Protein AF-A0ABD3QRB6-F1 (afdb_monomer_lite)

Foldseek 3Di:
DVVVLVVLLVVLLVVLLVLCQVLLLLCLLQLAPVDDPVSNVVLLVLLLVLLLVLLVVLVVVLVVVVVVVVVCVPPDPDDDDDVLLVLLVVLLVVLVVLLVVVVVVVVVVVVVVVVVVVVVVVVVVVVVVVCVVVVVDDDDDDDPDDPPPPPPPSRPDSVSSSSSSCLSCSVVSSCSSVCCVVVSHPSVSNSSSSSSSSVVSSCCSNPPVSVDPVSSVVSVPDDPSVVSVVVSVVSVVVSVVVVVVVVD

Organism: NCBI:txid29204

Structure (mmCIF, N/CA/C/O backbone):
data_AF-A0ABD3QRB6-F1
#
_entry.id   AF-A0ABD3QRB6-F1
#
loop_
_atom_site.group_PDB
_atom_site.id
_atom_site.type_symbol
_atom_site.label_atom_id
_atom_site.label_alt_id
_atom_site.label_comp_id
_atom_site.label_asym_id
_atom_site.label_entity_id
_atom_site.label_seq_id
_atom_site.pdbx_PDB_ins_code
_atom_site.Cartn_x
_atom_site.Cartn_y
_atom_site.Cartn_z
_atom_site.occupancy
_atom_site.B_iso_or_equiv
_atom_site.auth_seq_id
_atom_site.auth_comp_id
_atom_site.auth_asym_id
_atom_site.auth_atom_id
_atom_site.pdbx_PDB_model_num
ATOM 1 N N . MET A 1 1 ? 30.704 7.144 -7.544 1.00 70.75 1 MET A N 1
ATOM 2 C CA . MET A 1 1 ? 29.736 6.030 -7.405 1.00 70.75 1 MET A CA 1
ATOM 3 C C . MET A 1 1 ? 28.878 6.151 -6.147 1.00 70.75 1 MET A C 1
ATOM 5 O O . MET A 1 1 ? 27.667 6.183 -6.297 1.00 70.75 1 MET A O 1
ATOM 9 N N . VAL A 1 2 ? 29.453 6.313 -4.947 1.00 81.94 2 VAL A N 1
ATOM 10 C CA . VAL A 1 2 ? 28.685 6.420 -3.680 1.00 81.94 2 VAL A CA 1
ATOM 11 C C . VAL A 1 2 ? 27.633 7.544 -3.686 1.00 81.94 2 VAL A C 1
ATOM 13 O O . VAL A 1 2 ? 26.481 7.301 -3.351 1.00 81.94 2 VAL A O 1
ATOM 16 N N . ALA A 1 3 ? 27.988 8.749 -4.148 1.00 81.94 3 ALA A N 1
ATOM 17 C CA . ALA A 1 3 ? 27.050 9.879 -4.200 1.00 81.94 3 ALA A CA 1
ATOM 18 C C . ALA A 1 3 ? 25.834 9.637 -5.121 1.00 81.94 3 ALA A C 1
ATOM 20 O O . ALA A 1 3 ? 24.731 10.073 -4.811 1.00 81.94 3 ALA A O 1
ATOM 21 N N . LEU A 1 4 ? 26.020 8.904 -6.227 1.00 84.00 4 LEU A N 1
ATOM 22 C CA . LEU A 1 4 ? 24.933 8.575 -7.154 1.00 84.00 4 LEU A CA 1
ATOM 23 C C . LEU A 1 4 ? 23.968 7.547 -6.543 1.00 84.00 4 LEU A C 1
ATOM 25 O O . LEU A 1 4 ? 22.763 7.660 -6.728 1.00 84.00 4 LEU A O 1
ATOM 29 N N . SER A 1 5 ? 24.493 6.579 -5.783 1.00 89.38 5 SER A N 1
ATOM 30 C CA . SER A 1 5 ? 23.675 5.602 -5.049 1.00 89.38 5 SER A CA 1
ATOM 31 C C . SER A 1 5 ? 22.854 6.272 -3.943 1.00 89.38 5 SER A C 1
ATOM 33 O O . SER A 1 5 ? 21.659 6.019 -3.839 1.00 89.38 5 SER A O 1
ATOM 35 N N . LEU A 1 6 ? 23.445 7.212 -3.197 1.00 92.94 6 LEU A N 1
ATOM 36 C CA . LEU A 1 6 ? 22.721 8.004 -2.195 1.00 92.94 6 LEU A CA 1
ATOM 37 C C . LEU A 1 6 ? 21.604 8.854 -2.810 1.00 92.94 6 LEU A C 1
ATOM 39 O O . LEU A 1 6 ? 20.511 8.905 -2.256 1.00 92.94 6 LEU A O 1
ATOM 43 N N . ALA A 1 7 ? 21.850 9.493 -3.958 1.00 92.75 7 ALA A N 1
ATOM 44 C CA . ALA A 1 7 ? 20.834 10.292 -4.641 1.00 92.75 7 ALA A CA 1
ATOM 45 C C . ALA A 1 7 ? 19.649 9.437 -5.120 1.00 92.75 7 ALA A C 1
ATOM 47 O O . ALA A 1 7 ? 18.501 9.849 -4.967 1.00 92.75 7 ALA A O 1
ATOM 48 N N . LYS A 1 8 ? 19.912 8.233 -5.649 1.00 91.44 8 LYS A N 1
ATOM 49 C CA . LYS A 1 8 ? 18.861 7.285 -6.052 1.00 91.44 8 LYS A CA 1
ATOM 50 C C . LYS A 1 8 ? 18.054 6.784 -4.862 1.00 91.44 8 LYS A C 1
ATOM 52 O O . LYS A 1 8 ? 16.831 6.813 -4.923 1.00 91.44 8 LYS A O 1
ATOM 57 N N . LEU A 1 9 ? 18.723 6.405 -3.774 1.00 94.19 9 LEU A N 1
ATOM 58 C CA . LEU A 1 9 ? 18.058 5.983 -2.544 1.00 94.19 9 LEU A CA 1
ATOM 59 C C . LEU A 1 9 ? 17.199 7.108 -1.950 1.00 94.19 9 LEU A C 1
ATOM 61 O O . LEU A 1 9 ? 16.058 6.871 -1.562 1.00 94.19 9 LEU A O 1
ATOM 65 N N . ALA A 1 10 ? 17.719 8.337 -1.909 1.00 95.00 10 ALA A N 1
ATOM 66 C CA . ALA A 1 10 ? 16.968 9.498 -1.438 1.00 95.00 10 ALA A CA 1
ATOM 67 C C . ALA A 1 10 ? 15.764 9.789 -2.343 1.00 95.00 10 ALA A C 1
ATOM 69 O O . ALA A 1 10 ? 14.668 10.014 -1.841 1.00 95.00 10 ALA A O 1
ATOM 70 N N . GLY A 1 11 ? 15.945 9.722 -3.665 1.00 92.69 11 GLY A N 1
ATOM 71 C CA . GLY A 1 11 ? 14.866 9.874 -4.639 1.00 92.69 11 GLY A CA 1
ATOM 72 C C . GLY A 1 11 ? 13.775 8.816 -4.474 1.00 92.69 11 GLY A C 1
ATOM 73 O O . GLY A 1 11 ? 12.599 9.170 -4.427 1.00 92.69 11 GLY A O 1
ATOM 74 N N . ALA A 1 12 ? 14.153 7.545 -4.308 1.00 92.88 12 ALA A N 1
ATOM 75 C CA . ALA A 1 12 ? 13.219 6.459 -4.026 1.00 92.88 12 ALA A CA 1
ATOM 76 C C . ALA A 1 12 ? 12.477 6.716 -2.710 1.00 92.88 12 ALA A C 1
ATOM 78 O O . ALA A 1 12 ? 11.254 6.723 -2.694 1.00 92.88 12 ALA A O 1
ATOM 79 N N . THR A 1 13 ? 13.204 7.040 -1.636 1.00 95.06 13 THR A N 1
ATOM 80 C CA . THR A 1 13 ? 12.615 7.340 -0.320 1.00 95.06 13 THR A CA 1
ATOM 81 C C . THR A 1 13 ? 11.607 8.481 -0.404 1.00 95.06 13 THR A C 1
ATOM 83 O O . THR A 1 13 ? 10.500 8.344 0.100 1.00 95.06 13 THR A O 1
ATOM 86 N N . VAL A 1 14 ? 11.948 9.597 -1.054 1.00 93.88 14 VAL A N 1
ATOM 87 C CA . VAL A 1 14 ? 11.041 10.747 -1.207 1.00 93.88 14 VAL A CA 1
ATOM 88 C C . VAL A 1 14 ? 9.824 10.374 -2.046 1.00 93.88 14 VAL A C 1
ATOM 90 O O . VAL A 1 14 ? 8.709 10.688 -1.649 1.00 93.88 14 VAL A O 1
ATOM 93 N N . THR A 1 15 ? 10.024 9.677 -3.165 1.00 91.75 15 THR A N 1
ATOM 94 C CA . THR A 1 15 ? 8.927 9.251 -4.047 1.00 91.75 15 THR A CA 1
ATOM 95 C C . THR A 1 15 ? 7.950 8.349 -3.302 1.00 91.75 15 THR A C 1
ATOM 97 O O . THR A 1 15 ? 6.752 8.604 -3.344 1.00 91.75 15 THR A O 1
ATOM 100 N N . VAL A 1 16 ? 8.458 7.348 -2.575 1.00 93.25 16 VAL A N 1
ATOM 101 C CA . VAL A 1 16 ? 7.626 6.444 -1.770 1.00 93.25 16 VAL A CA 1
ATOM 102 C C . VAL A 1 16 ? 6.998 7.184 -0.595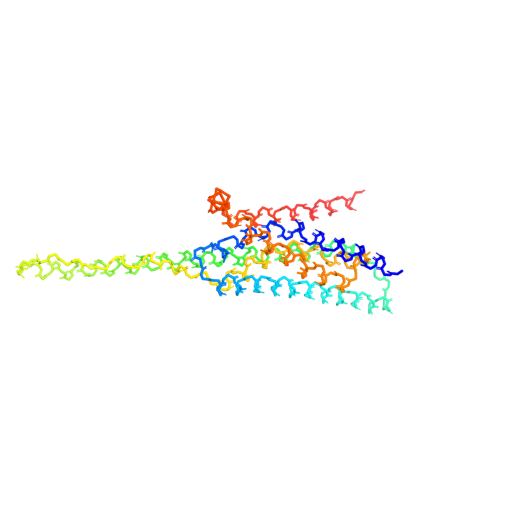 1.00 93.25 16 VAL A C 1
ATOM 104 O O . VAL A 1 16 ? 5.835 6.983 -0.305 1.00 93.25 16 VAL A O 1
ATOM 107 N N . THR A 1 17 ? 7.710 8.099 0.069 1.00 92.25 17 THR A N 1
ATOM 108 C CA . THR A 1 17 ? 7.132 8.880 1.180 1.00 92.25 17 THR A CA 1
ATOM 109 C C . THR A 1 17 ? 5.958 9.733 0.706 1.00 92.25 17 THR A C 1
ATOM 111 O O . THR A 1 17 ? 4.977 9.856 1.423 1.00 92.25 17 THR A O 1
ATOM 114 N N . LEU A 1 18 ? 6.059 10.347 -0.477 1.00 90.25 18 LEU A N 1
ATOM 115 C CA . LEU A 1 18 ? 5.003 11.202 -1.021 1.00 90.25 18 LEU A CA 1
ATOM 116 C C . LEU A 1 18 ? 3.760 10.414 -1.445 1.00 90.25 18 LEU A C 1
ATOM 118 O O . LEU A 1 18 ? 2.664 10.946 -1.316 1.00 90.25 18 LEU A O 1
ATOM 122 N N . THR A 1 19 ? 3.939 9.189 -1.933 1.00 88.62 19 THR A N 1
ATOM 123 C CA . THR A 1 19 ? 2.852 8.292 -2.363 1.00 88.62 19 THR A CA 1
ATOM 124 C C . THR A 1 19 ? 2.242 7.528 -1.188 1.00 88.62 19 THR A C 1
ATOM 126 O O . THR A 1 19 ? 1.035 7.481 -1.071 1.00 88.62 19 THR A O 1
ATOM 129 N N . THR A 1 20 ? 3.038 7.102 -0.204 1.00 90.06 20 THR A N 1
ATOM 130 C CA . THR A 1 20 ? 2.530 6.533 1.065 1.00 90.06 20 THR A CA 1
ATOM 131 C C . THR A 1 20 ? 1.957 7.577 2.040 1.00 90.06 20 THR A C 1
ATOM 133 O O . THR A 1 20 ? 1.457 7.224 3.116 1.00 90.06 20 THR A O 1
ATOM 136 N N . ALA A 1 21 ? 2.082 8.881 1.762 1.00 87.75 21 ALA A N 1
ATOM 137 C CA . ALA A 1 21 ? 1.711 9.924 2.722 1.00 87.75 21 ALA A CA 1
ATOM 138 C C . ALA A 1 21 ? 0.202 9.976 2.983 1.00 87.75 21 ALA A C 1
ATOM 140 O O . ALA A 1 21 ? -0.207 10.212 4.123 1.00 87.75 21 ALA A O 1
ATOM 141 N N . ASP A 1 22 ? -0.634 9.782 1.964 1.00 83.81 22 ASP A N 1
ATOM 142 C CA . ASP A 1 22 ? -2.078 9.681 2.155 1.00 83.81 22 ASP A CA 1
ATOM 143 C C . ASP A 1 22 ? -2.468 8.327 2.749 1.00 83.81 22 ASP A C 1
ATOM 145 O O . ASP A 1 22 ? -3.377 8.279 3.573 1.00 83.81 22 ASP A O 1
ATOM 149 N N . ASP A 1 23 ? -1.713 7.259 2.497 1.00 84.50 23 ASP A N 1
ATOM 150 C CA . ASP A 1 23 ? -1.948 5.959 3.138 1.00 84.50 23 ASP A CA 1
ATOM 151 C C . ASP A 1 23 ? -1.753 5.979 4.649 1.00 84.50 23 ASP A C 1
ATOM 153 O O . ASP A 1 23 ? -2.445 5.302 5.421 1.00 84.50 23 ASP A O 1
ATOM 157 N N . ALA A 1 24 ? -0.819 6.817 5.085 1.00 84.25 24 ALA A N 1
ATOM 158 C CA . ALA A 1 24 ? -0.536 7.123 6.473 1.00 84.25 24 ALA A CA 1
ATOM 159 C C . ALA A 1 24 ? -1.785 7.565 7.250 1.00 84.25 24 ALA A C 1
ATOM 161 O O . ALA A 1 24 ? -1.877 7.387 8.469 1.00 84.25 24 ALA A O 1
ATOM 162 N N . ILE A 1 25 ? -2.769 8.133 6.552 1.00 84.50 25 ILE A N 1
ATOM 163 C CA . ILE A 1 25 ? -4.018 8.592 7.145 1.00 84.50 25 ILE A CA 1
ATOM 164 C C . ILE A 1 25 ? -4.837 7.415 7.690 1.00 84.50 25 ILE A C 1
ATOM 166 O O . ILE A 1 25 ? -5.476 7.533 8.737 1.00 84.50 25 ILE A O 1
ATOM 170 N N . TRP A 1 26 ? -4.736 6.237 7.066 1.00 81.31 26 TRP A N 1
ATOM 171 C CA . TRP A 1 26 ? -5.427 5.024 7.505 1.00 81.31 26 TRP A CA 1
ATOM 172 C C . TRP A 1 26 ? -4.845 4.438 8.791 1.00 81.31 26 TRP A C 1
ATOM 174 O O . TRP A 1 26 ? -5.542 3.724 9.512 1.00 81.31 26 TRP A O 1
ATOM 184 N N . LEU A 1 27 ? -3.591 4.760 9.115 1.00 83.69 27 LEU A N 1
ATOM 185 C CA . LEU A 1 27 ? -2.928 4.380 10.365 1.00 83.69 27 LEU A CA 1
ATOM 186 C C . LEU A 1 27 ? -3.356 5.237 11.559 1.00 83.69 27 LEU A C 1
ATOM 188 O O . LEU A 1 27 ? -3.148 4.832 12.706 1.00 83.69 27 LEU A O 1
ATOM 192 N N . VAL A 1 28 ? -3.937 6.415 11.327 1.00 87.06 28 VAL A N 1
ATOM 193 C CA . VAL A 1 28 ? -4.250 7.379 12.391 1.00 87.06 28 VAL A CA 1
ATOM 194 C C . VAL A 1 28 ? -5.124 6.762 13.503 1.00 87.06 28 VAL A C 1
ATOM 196 O O . VAL A 1 28 ? -4.733 6.863 14.670 1.00 87.06 28 VAL A O 1
ATOM 199 N N . PRO A 1 29 ? -6.219 6.024 13.215 1.00 82.69 29 PRO A N 1
ATOM 200 C CA . PRO A 1 29 ? -7.019 5.381 14.265 1.00 82.69 29 PRO A CA 1
ATOM 201 C C . PRO A 1 29 ? -6.243 4.336 15.083 1.00 82.69 29 PRO A C 1
ATOM 203 O O . PRO A 1 29 ? -6.535 4.117 16.257 1.00 82.69 29 PRO A O 1
ATOM 206 N N . TYR A 1 30 ? -5.229 3.708 14.481 1.00 82.88 30 TYR A N 1
ATOM 207 C CA . TYR A 1 30 ? -4.426 2.631 15.075 1.00 82.88 30 TYR A CA 1
ATOM 208 C C . TYR A 1 30 ? -3.232 3.138 15.889 1.00 82.88 30 TYR A C 1
ATOM 210 O O . TYR A 1 30 ? -2.626 2.382 16.651 1.00 82.88 30 TYR A O 1
ATOM 218 N N . THR A 1 31 ? -2.888 4.416 15.739 1.00 82.75 31 THR A N 1
ATOM 219 C CA . THR A 1 31 ? -1.756 5.057 16.422 1.00 82.75 31 THR A CA 1
ATOM 220 C C . THR A 1 31 ? -2.193 6.001 17.539 1.00 82.75 31 THR A C 1
ATOM 222 O O . THR A 1 31 ? -1.336 6.629 18.172 1.00 82.75 31 THR A O 1
ATOM 225 N N . ALA A 1 32 ? -3.498 6.060 17.819 1.00 85.38 32 ALA A N 1
ATOM 226 C CA . ALA A 1 32 ? -4.090 6.977 18.775 1.00 85.38 32 ALA A CA 1
ATOM 227 C C . ALA A 1 32 ? -3.463 6.860 20.183 1.00 85.38 32 ALA A C 1
ATOM 229 O O . ALA A 1 32 ? -3.150 5.757 20.645 1.00 85.38 32 ALA A O 1
ATOM 230 N N . PRO A 1 33 ? -3.293 7.985 20.902 1.00 84.44 33 PRO A N 1
ATOM 231 C CA . PRO A 1 33 ? -2.535 8.027 22.154 1.00 84.44 33 PRO A CA 1
ATOM 232 C C . PRO A 1 33 ? -3.201 7.275 23.315 1.00 84.44 33 PRO A C 1
ATOM 234 O O . PRO A 1 33 ? -2.526 6.965 24.291 1.00 84.44 33 PRO A O 1
ATOM 237 N N . TYR A 1 34 ? -4.499 6.964 23.218 1.00 85.94 34 TYR A N 1
ATOM 238 C CA . TYR A 1 34 ? -5.222 6.193 24.234 1.00 85.94 34 TYR A CA 1
ATOM 239 C C . TYR A 1 34 ? -4.935 4.681 24.174 1.00 85.94 34 TYR A C 1
ATOM 241 O O . TYR A 1 34 ? -5.298 3.954 25.098 1.00 85.94 34 TYR A O 1
ATOM 249 N N . LEU A 1 35 ? -4.302 4.189 23.102 1.00 86.81 35 LEU A N 1
ATOM 250 C CA . LEU A 1 35 ? -3.934 2.780 22.964 1.00 86.81 35 LEU A CA 1
ATOM 251 C C . LEU A 1 35 ? -2.611 2.479 23.688 1.00 86.81 35 LEU A C 1
ATOM 253 O O . LEU A 1 35 ? -1.690 3.303 23.667 1.00 86.81 35 LEU A O 1
ATOM 257 N N . PRO A 1 36 ? -2.459 1.279 24.281 1.00 90.94 36 PRO A N 1
ATOM 258 C CA . PRO A 1 36 ? -1.207 0.879 24.911 1.00 90.94 36 PRO A CA 1
ATOM 259 C C . PRO A 1 36 ? -0.054 0.872 23.896 1.00 90.94 36 PRO A C 1
ATOM 261 O O . PRO A 1 36 ? -0.218 0.477 22.738 1.00 90.94 36 PRO A O 1
ATOM 264 N N . LEU A 1 37 ? 1.140 1.275 24.345 1.00 89.00 37 LEU A N 1
ATOM 265 C CA . LEU A 1 37 ? 2.325 1.447 23.492 1.00 89.00 37 LEU A CA 1
ATOM 266 C C . LEU A 1 37 ? 2.672 0.180 22.691 1.00 89.00 37 LEU A C 1
ATOM 268 O O . LEU A 1 37 ? 3.006 0.271 21.515 1.00 89.00 37 LEU A O 1
ATOM 272 N N . SER A 1 38 ? 2.527 -1.001 23.301 1.00 92.19 38 SER A N 1
ATOM 273 C CA . SER A 1 38 ? 2.775 -2.289 22.638 1.00 92.19 38 SER A CA 1
ATOM 274 C C . SER A 1 38 ? 1.883 -2.497 21.406 1.00 92.19 38 SER A C 1
ATOM 276 O O . SER A 1 38 ? 2.367 -2.927 20.359 1.00 92.19 38 SER A O 1
ATOM 278 N N . THR A 1 39 ? 0.604 -2.121 21.484 1.00 89.94 39 THR A N 1
ATOM 279 C CA . THR A 1 39 ? -0.332 -2.215 20.355 1.00 89.94 39 THR A CA 1
ATOM 280 C C . THR A 1 39 ? 0.040 -1.233 19.248 1.00 89.94 39 THR A C 1
ATOM 282 O O . THR A 1 39 ? 0.063 -1.618 18.082 1.00 89.94 39 THR A O 1
ATOM 285 N N . ARG A 1 40 ? 0.427 -0.002 19.606 1.00 90.38 40 ARG A N 1
ATOM 286 C CA . ARG A 1 40 ? 0.889 1.015 18.645 1.00 90.38 40 ARG A CA 1
ATOM 287 C C . ARG A 1 40 ? 2.139 0.550 17.891 1.00 90.38 40 ARG A C 1
ATOM 289 O O . ARG A 1 40 ? 2.178 0.640 16.669 1.00 90.38 40 ARG A O 1
ATOM 296 N N . ILE A 1 41 ? 3.118 -0.012 18.606 1.00 91.69 41 ILE A N 1
ATOM 297 C CA . ILE A 1 41 ? 4.339 -0.574 18.006 1.00 91.69 41 ILE A CA 1
ATOM 298 C C . ILE A 1 41 ? 3.995 -1.755 17.096 1.00 91.69 41 ILE A C 1
ATOM 300 O O . ILE A 1 41 ? 4.481 -1.817 15.973 1.00 91.69 41 ILE A O 1
ATOM 304 N N . THR A 1 42 ? 3.127 -2.666 17.543 1.00 92.88 42 THR A N 1
ATOM 305 C CA . THR A 1 42 ? 2.735 -3.839 16.747 1.00 92.88 42 THR A CA 1
ATOM 306 C C . THR A 1 42 ? 2.054 -3.427 15.442 1.00 92.88 42 THR A C 1
ATOM 308 O O . THR A 1 42 ? 2.389 -3.956 14.386 1.00 92.88 42 THR A O 1
ATOM 311 N N . HIS A 1 43 ? 1.135 -2.457 15.480 1.00 91.81 43 HIS A N 1
ATOM 312 C CA . HIS A 1 43 ? 0.489 -1.945 14.269 1.00 91.81 43 HIS A CA 1
ATOM 313 C C . HIS A 1 43 ? 1.459 -1.187 13.358 1.00 91.81 43 HIS A C 1
ATOM 315 O O . HIS A 1 43 ? 1.404 -1.377 12.146 1.00 91.81 43 HIS A O 1
ATOM 321 N N . GLY A 1 44 ? 2.378 -0.397 13.921 1.00 92.50 44 GLY A N 1
ATOM 322 C CA . GLY A 1 44 ? 3.427 0.270 13.147 1.00 92.50 44 GLY A CA 1
ATOM 323 C C . GLY A 1 44 ? 4.365 -0.717 12.447 1.00 92.50 44 GLY A C 1
ATOM 324 O O . GLY A 1 44 ? 4.644 -0.565 11.262 1.00 92.50 44 GLY A O 1
ATOM 325 N N . LEU A 1 45 ? 4.790 -1.777 13.141 1.00 94.25 45 LEU A N 1
ATOM 326 C CA . LEU A 1 45 ? 5.605 -2.845 12.554 1.00 94.25 45 LEU A CA 1
ATOM 327 C C . LEU A 1 45 ? 4.848 -3.613 11.470 1.00 94.25 45 LEU A C 1
ATOM 329 O O . LEU A 1 45 ? 5.425 -3.914 10.430 1.00 94.25 45 LEU A O 1
ATOM 333 N N . LEU A 1 46 ? 3.562 -3.906 11.687 1.00 93.75 46 LEU A N 1
ATOM 334 C CA . LEU A 1 46 ? 2.721 -4.540 10.671 1.00 93.75 46 LEU A CA 1
ATOM 335 C C . LEU A 1 46 ? 2.590 -3.674 9.420 1.00 93.75 46 LEU A C 1
ATOM 337 O O . LEU A 1 46 ? 2.633 -4.216 8.321 1.00 93.75 46 LEU A O 1
ATOM 341 N N . PHE A 1 47 ? 2.463 -2.355 9.567 1.00 93.62 47 PHE A N 1
ATOM 342 C CA . PHE A 1 47 ? 2.446 -1.433 8.434 1.00 93.62 47 PHE A CA 1
ATOM 343 C C . PHE A 1 47 ? 3.756 -1.477 7.642 1.00 93.62 47 PHE A C 1
ATOM 345 O O . PHE A 1 47 ? 3.710 -1.738 6.443 1.00 93.62 47 PHE A O 1
ATOM 352 N N . ILE A 1 48 ? 4.905 -1.320 8.314 1.00 95.00 48 ILE A N 1
ATOM 353 C CA . ILE A 1 48 ? 6.228 -1.367 7.665 1.00 95.00 48 ILE A CA 1
ATOM 354 C C . ILE A 1 48 ? 6.425 -2.707 6.949 1.00 95.00 48 ILE A C 1
ATOM 356 O O . ILE A 1 48 ? 6.794 -2.734 5.781 1.00 95.00 48 ILE A O 1
ATOM 360 N N . LEU A 1 49 ? 6.138 -3.822 7.628 1.00 95.56 49 LEU A N 1
ATOM 361 C CA . LEU A 1 49 ? 6.298 -5.159 7.056 1.00 95.56 49 LEU A CA 1
ATOM 362 C C . LEU A 1 49 ? 5.374 -5.371 5.855 1.00 95.56 49 LEU A C 1
ATOM 364 O O . LEU A 1 49 ? 5.783 -5.986 4.877 1.00 95.56 49 LEU A O 1
ATOM 368 N N . THR A 1 50 ? 4.141 -4.864 5.917 1.00 92.62 50 THR A N 1
ATOM 369 C CA . THR A 1 50 ? 3.196 -4.975 4.802 1.00 92.62 50 THR A CA 1
ATOM 370 C C . THR A 1 50 ? 3.705 -4.199 3.588 1.00 92.62 50 THR A C 1
ATOM 372 O O . THR A 1 50 ? 3.783 -4.791 2.516 1.00 92.62 50 THR A O 1
ATOM 375 N N . LEU A 1 51 ? 4.119 -2.936 3.749 1.00 92.19 51 LEU A N 1
ATOM 376 C CA . LEU A 1 51 ? 4.699 -2.148 2.650 1.00 92.19 51 LEU A CA 1
ATOM 377 C C . LEU A 1 51 ? 5.946 -2.810 2.056 1.00 92.19 51 LEU A C 1
ATOM 379 O O . LEU A 1 51 ? 6.062 -2.925 0.839 1.00 92.19 51 LEU A O 1
ATOM 383 N N . GLU A 1 52 ? 6.839 -3.326 2.899 1.00 95.69 52 GLU A N 1
ATOM 384 C CA . GLU A 1 52 ? 8.055 -3.999 2.437 1.00 95.69 52 GLU A CA 1
ATOM 385 C C . GLU A 1 52 ? 7.739 -5.264 1.625 1.00 95.69 52 GLU A C 1
ATOM 387 O O . GLU A 1 52 ? 8.343 -5.513 0.579 1.00 95.69 52 GLU A O 1
ATOM 392 N N . VAL A 1 53 ? 6.756 -6.058 2.066 1.00 93.12 53 VAL A N 1
ATOM 393 C CA . VAL A 1 53 ? 6.283 -7.235 1.322 1.00 93.12 53 VAL A CA 1
ATOM 394 C C . VAL A 1 53 ? 5.671 -6.828 -0.020 1.00 93.12 53 VAL A C 1
ATOM 396 O O . VAL A 1 53 ? 5.924 -7.509 -1.016 1.00 93.12 53 VAL A O 1
ATOM 399 N N . LEU A 1 54 ? 4.911 -5.729 -0.080 1.00 90.69 54 LEU A N 1
ATOM 400 C CA . LEU A 1 54 ? 4.381 -5.206 -1.342 1.00 90.69 54 LEU A CA 1
ATOM 401 C C . LEU A 1 54 ? 5.507 -4.763 -2.284 1.00 90.69 54 LEU A C 1
ATOM 403 O O . LEU A 1 54 ? 5.506 -5.167 -3.448 1.00 90.69 54 LEU A O 1
ATOM 407 N N . ALA A 1 55 ? 6.499 -4.017 -1.792 1.00 92.19 55 ALA A N 1
ATOM 408 C CA . ALA A 1 55 ? 7.653 -3.595 -2.587 1.00 92.19 55 ALA A CA 1
ATOM 409 C C . ALA A 1 55 ? 8.449 -4.797 -3.121 1.00 92.19 55 ALA A C 1
ATOM 411 O O . ALA A 1 55 ? 8.764 -4.859 -4.313 1.00 92.19 55 ALA A O 1
ATOM 412 N N . CYS A 1 56 ? 8.697 -5.807 -2.281 1.00 93.62 56 CYS A N 1
ATOM 413 C CA . CYS A 1 56 ? 9.324 -7.062 -2.698 1.00 93.62 56 CYS A CA 1
ATOM 414 C C . CYS A 1 56 ? 8.485 -7.800 -3.752 1.00 93.62 56 CYS A C 1
ATOM 416 O O . CYS A 1 56 ? 9.032 -8.339 -4.716 1.00 93.62 56 CYS A O 1
ATOM 418 N N . GLY A 1 57 ? 7.158 -7.803 -3.602 1.00 89.25 57 GLY A N 1
ATOM 419 C CA . GLY A 1 57 ? 6.228 -8.339 -4.593 1.00 89.25 57 GLY A CA 1
ATOM 420 C C . GLY A 1 57 ? 6.344 -7.626 -5.941 1.00 89.25 57 GLY A C 1
ATOM 421 O O . GLY A 1 57 ? 6.444 -8.287 -6.973 1.00 89.25 57 GLY A O 1
ATOM 422 N N . CYS A 1 58 ? 6.424 -6.293 -5.938 1.00 89.56 58 CYS A N 1
ATOM 423 C CA . CYS A 1 58 ? 6.620 -5.492 -7.148 1.00 89.56 58 CYS A CA 1
ATOM 424 C C . CYS A 1 58 ? 7.950 -5.821 -7.827 1.00 89.56 58 CYS A C 1
ATOM 426 O O . CYS A 1 58 ? 7.985 -6.061 -9.032 1.00 89.56 58 CYS A O 1
ATOM 428 N N . VAL A 1 59 ? 9.036 -5.915 -7.056 1.00 92.12 59 VAL A N 1
ATOM 429 C CA . VAL A 1 59 ? 10.349 -6.339 -7.561 1.00 92.12 59 VAL A CA 1
ATOM 430 C C . VAL A 1 59 ? 10.277 -7.728 -8.195 1.00 92.12 59 VAL A C 1
ATOM 432 O O . VAL A 1 59 ? 10.812 -7.929 -9.288 1.00 92.12 59 VAL A O 1
ATOM 435 N N . ALA A 1 60 ? 9.608 -8.684 -7.546 1.00 91.19 60 ALA A N 1
ATOM 436 C CA . ALA A 1 60 ? 9.466 -10.043 -8.056 1.00 91.19 60 ALA A CA 1
ATOM 437 C C . ALA A 1 60 ? 8.670 -10.082 -9.371 1.00 91.19 60 ALA A C 1
ATOM 439 O O . ALA A 1 60 ? 9.092 -10.750 -10.315 1.00 91.19 60 ALA A O 1
ATOM 440 N N . ILE A 1 61 ? 7.568 -9.329 -9.461 1.00 87.12 61 ILE A N 1
ATOM 441 C CA . ILE A 1 61 ? 6.744 -9.220 -10.675 1.00 87.12 61 ILE A CA 1
ATOM 442 C C . ILE A 1 61 ? 7.545 -8.590 -11.818 1.00 87.12 61 ILE A C 1
ATOM 444 O O . ILE A 1 61 ? 7.581 -9.151 -12.912 1.00 87.12 61 ILE A O 1
ATOM 448 N N . SER A 1 62 ? 8.246 -7.483 -11.569 1.00 88.19 62 SER A N 1
ATOM 449 C CA . SER A 1 62 ? 9.100 -6.833 -12.573 1.00 88.19 62 SER A CA 1
ATOM 450 C C . SER A 1 62 ? 10.212 -7.753 -13.060 1.00 88.19 62 SER A C 1
ATOM 452 O O . SER A 1 62 ? 10.463 -7.846 -14.260 1.00 88.19 62 SER A O 1
ATOM 454 N N . SER A 1 63 ? 10.849 -8.480 -12.141 1.00 90.19 63 SER A N 1
ATOM 455 C CA . SER A 1 63 ? 11.907 -9.441 -12.473 1.00 90.19 63 SER A CA 1
ATOM 456 C C . SER A 1 63 ? 11.369 -10.594 -13.321 1.00 90.19 63 SER A C 1
ATOM 458 O O . SER A 1 63 ? 11.993 -10.988 -14.306 1.00 90.19 63 SER A O 1
ATOM 460 N N . LEU A 1 64 ? 10.183 -11.110 -12.978 1.00 89.38 64 LEU A N 1
ATOM 461 C CA . LEU A 1 64 ? 9.498 -12.137 -13.759 1.00 89.38 64 LEU A CA 1
ATOM 462 C C . LEU A 1 64 ? 9.157 -11.622 -15.160 1.00 89.38 64 LEU A C 1
ATOM 464 O O . LEU A 1 64 ? 9.386 -12.328 -16.140 1.00 89.38 64 LEU A O 1
ATOM 468 N N . PHE A 1 65 ? 8.652 -10.394 -15.268 1.00 85.75 65 PHE A N 1
ATOM 469 C CA . PHE A 1 65 ? 8.314 -9.782 -16.548 1.00 85.75 65 PHE A CA 1
ATOM 470 C C . PHE A 1 65 ? 9.550 -9.627 -17.441 1.00 85.75 65 PHE A C 1
ATOM 472 O O . PHE A 1 65 ? 9.549 -10.102 -18.577 1.00 85.75 65 PHE A O 1
ATOM 479 N N . GLN A 1 66 ? 10.643 -9.076 -16.904 1.00 87.00 66 GLN A N 1
ATOM 480 C CA . GLN A 1 66 ? 11.923 -8.977 -17.614 1.00 87.00 66 GLN A CA 1
ATOM 481 C C . GLN A 1 66 ? 12.427 -10.349 -18.076 1.00 87.00 66 GLN A C 1
ATOM 483 O O . GLN A 1 66 ? 12.887 -10.490 -19.209 1.00 87.00 66 GLN A O 1
ATOM 488 N N . TRP A 1 67 ? 12.302 -11.378 -17.233 1.00 89.88 67 TRP A N 1
ATOM 489 C CA . TRP A 1 67 ? 12.686 -12.744 -17.583 1.00 89.88 67 TRP A CA 1
ATOM 490 C C . TRP A 1 67 ? 11.834 -13.327 -18.722 1.00 89.88 67 TRP A C 1
ATOM 492 O O . TRP A 1 67 ? 12.376 -13.940 -19.647 1.00 89.88 67 TRP A O 1
ATOM 502 N N . VAL A 1 68 ? 10.515 -13.103 -18.707 1.00 86.88 68 VAL A N 1
ATOM 503 C CA . VAL A 1 68 ? 9.602 -13.540 -19.777 1.00 86.88 68 VAL A CA 1
ATOM 504 C C . VAL A 1 68 ? 9.927 -12.836 -21.096 1.00 86.88 68 VAL A C 1
ATOM 506 O O . VAL A 1 68 ? 10.012 -13.497 -22.134 1.00 86.88 68 VAL A O 1
ATOM 509 N N . VAL A 1 69 ? 10.149 -11.519 -21.069 1.00 84.00 69 VAL A N 1
ATOM 510 C CA . VAL A 1 69 ? 10.513 -10.731 -22.258 1.00 84.00 69 VAL A CA 1
ATOM 511 C C . VAL A 1 69 ? 11.859 -11.194 -22.823 1.00 84.00 69 VAL A C 1
ATOM 513 O O . VAL A 1 69 ? 11.970 -11.459 -24.023 1.00 84.00 69 VAL A O 1
ATOM 516 N N . ALA A 1 70 ? 12.865 -11.391 -21.965 1.00 86.19 70 ALA A N 1
ATOM 517 C CA . ALA A 1 70 ? 14.180 -11.886 -22.369 1.00 86.19 70 ALA A CA 1
ATOM 518 C C . ALA A 1 70 ? 14.111 -13.287 -23.000 1.00 86.19 70 ALA A C 1
ATOM 520 O O . ALA A 1 70 ? 14.767 -13.538 -24.010 1.00 86.19 70 ALA A O 1
ATOM 521 N N . SER A 1 71 ? 13.273 -14.175 -22.456 1.00 87.44 71 SER A N 1
ATOM 522 C CA . SER A 1 71 ? 13.103 -15.548 -22.953 1.00 87.44 71 SER A CA 1
ATOM 523 C C . SER A 1 71 ? 12.394 -15.624 -24.309 1.00 87.44 71 SER A C 1
ATOM 525 O O . SER A 1 71 ? 12.587 -16.586 -25.050 1.00 87.44 71 SER A O 1
ATOM 527 N N . LYS A 1 72 ? 11.567 -14.630 -24.660 1.00 79.44 72 LYS A N 1
ATOM 528 C CA . LYS A 1 72 ? 10.849 -14.596 -25.946 1.00 79.44 72 LYS A CA 1
ATOM 529 C C . LYS A 1 72 ? 11.632 -13.934 -27.073 1.00 79.44 72 LYS A C 1
ATOM 531 O O . LYS A 1 72 ? 11.404 -14.275 -28.234 1.00 79.44 72 LYS A O 1
ATOM 536 N N . LYS A 1 73 ? 12.577 -13.046 -26.752 1.00 74.19 73 LYS A N 1
ATOM 537 C CA . LYS A 1 73 ? 13.425 -12.352 -27.738 1.00 74.19 73 LYS A CA 1
ATOM 538 C C . LYS A 1 73 ? 14.254 -13.314 -28.602 1.00 74.19 73 LYS A C 1
ATOM 540 O O . LYS A 1 73 ? 14.657 -12.963 -29.703 1.00 74.19 73 LYS A O 1
ATOM 545 N N . THR A 1 74 ? 14.463 -14.540 -28.133 1.00 76.62 74 THR A N 1
ATOM 546 C CA . THR A 1 74 ? 15.140 -15.624 -28.854 1.00 76.62 74 THR A CA 1
ATOM 547 C C . THR A 1 74 ? 14.257 -16.378 -29.851 1.00 76.62 74 THR A C 1
ATOM 549 O O . THR A 1 74 ? 14.807 -17.156 -30.623 1.00 76.62 74 THR A O 1
ATOM 552 N N . SER A 1 75 ? 12.926 -16.201 -29.851 1.00 69.12 75 SER A N 1
ATOM 553 C CA . SER A 1 75 ? 12.028 -17.136 -30.554 1.00 69.12 75 SER A CA 1
ATOM 554 C C . SER A 1 75 ? 11.222 -16.592 -31.737 1.00 69.12 75 SER A C 1
ATOM 556 O O . SER A 1 75 ? 10.897 -17.410 -32.587 1.00 69.12 75 SER A O 1
ATOM 558 N N . SER A 1 76 ? 10.886 -15.299 -31.866 1.00 59.38 76 SER A N 1
ATOM 559 C CA . SER A 1 76 ? 10.224 -14.748 -33.078 1.00 59.38 76 SER A CA 1
ATOM 560 C C . SER A 1 76 ? 10.031 -13.227 -33.019 1.00 59.38 76 SER A C 1
ATOM 562 O O . SER A 1 76 ? 9.830 -12.663 -31.945 1.00 59.38 76 SER A O 1
ATOM 564 N N . GLU A 1 77 ? 10.010 -12.594 -34.195 1.00 71.75 77 GLU A N 1
ATOM 565 C CA . GLU A 1 77 ? 9.700 -11.181 -34.474 1.00 71.75 77 GLU A CA 1
ATOM 566 C C . GLU A 1 77 ? 8.200 -10.868 -34.259 1.00 71.75 77 GLU A C 1
ATOM 568 O O . GLU A 1 77 ? 7.485 -10.444 -35.162 1.00 71.75 77 GLU A O 1
ATOM 573 N N . VAL A 1 78 ? 7.669 -11.137 -33.065 1.00 65.12 78 VAL A N 1
ATOM 574 C CA . VAL A 1 78 ? 6.307 -10.718 -32.703 1.00 65.12 78 VAL A CA 1
ATOM 575 C C . VAL A 1 78 ? 6.398 -9.327 -32.086 1.00 65.12 78 VAL A C 1
ATOM 577 O O . VAL A 1 78 ? 6.950 -9.166 -30.997 1.00 65.12 78 VAL A O 1
ATOM 580 N N . LYS A 1 79 ? 5.877 -8.321 -32.797 1.00 66.00 79 LYS A N 1
ATOM 581 C CA . LYS A 1 79 ? 5.738 -6.947 -32.301 1.00 66.00 79 LYS A CA 1
ATOM 582 C C . LYS A 1 79 ? 4.722 -6.958 -31.156 1.00 66.00 79 LYS A C 1
ATOM 584 O O . LYS A 1 79 ? 3.533 -7.164 -31.387 1.00 66.00 79 LYS A O 1
ATOM 589 N N . TRP A 1 80 ? 5.207 -6.831 -29.924 1.00 63.34 80 TRP A N 1
ATOM 590 C CA . TRP A 1 80 ? 4.340 -6.761 -28.752 1.00 63.34 80 TRP A CA 1
ATOM 591 C C . TRP A 1 80 ? 3.530 -5.457 -28.785 1.00 63.34 80 TRP A C 1
ATOM 593 O O . TRP A 1 80 ? 4.056 -4.446 -29.255 1.00 63.34 80 TRP A O 1
ATOM 603 N N . PRO A 1 81 ? 2.268 -5.476 -28.317 1.00 65.19 81 PRO A N 1
ATOM 604 C CA . PRO A 1 81 ? 1.572 -4.248 -27.948 1.00 65.19 81 PRO A CA 1
ATOM 605 C C . PRO A 1 81 ? 2.426 -3.471 -26.943 1.00 65.19 81 PRO A C 1
ATOM 607 O O . PRO A 1 81 ? 3.144 -4.101 -26.160 1.00 65.19 81 PRO A O 1
ATOM 610 N N . ASP A 1 82 ? 2.340 -2.140 -26.969 1.00 77.19 82 ASP A N 1
ATOM 611 C CA . ASP A 1 82 ? 3.148 -1.262 -26.121 1.00 77.19 82 ASP A CA 1
ATOM 612 C C . ASP A 1 82 ? 3.100 -1.736 -24.659 1.00 77.19 82 ASP A C 1
ATOM 614 O O . ASP A 1 82 ? 2.027 -1.908 -24.072 1.00 77.19 82 ASP A O 1
ATOM 618 N N . GLU A 1 83 ? 4.275 -2.025 -24.089 1.00 70.00 83 GLU A N 1
ATOM 619 C CA . GLU A 1 83 ? 4.433 -2.664 -22.772 1.00 70.00 83 GLU A CA 1
ATOM 620 C C . GLU A 1 83 ? 3.701 -1.888 -21.664 1.00 70.00 83 GLU A C 1
ATOM 622 O O . GLU A 1 83 ? 3.187 -2.482 -20.713 1.00 70.00 83 GLU A O 1
ATOM 627 N N . GLU A 1 84 ? 3.584 -0.572 -21.844 1.00 69.88 84 GLU A N 1
ATOM 628 C CA . GLU A 1 84 ? 2.851 0.358 -20.987 1.00 69.88 84 GLU A CA 1
ATOM 629 C C . GLU A 1 84 ? 1.353 0.029 -20.910 1.00 69.88 84 GLU A C 1
ATOM 631 O O . GLU A 1 84 ? 0.787 -0.007 -19.817 1.00 69.88 84 GLU A O 1
ATOM 636 N N . ILE A 1 85 ? 0.721 -0.318 -22.037 1.00 76.56 85 ILE A N 1
ATOM 637 C CA . ILE A 1 85 ? -0.708 -0.664 -22.097 1.00 76.56 85 ILE A CA 1
ATOM 638 C C . ILE A 1 85 ? -0.958 -1.979 -21.355 1.00 76.56 85 ILE A C 1
ATOM 640 O O . ILE A 1 85 ? -1.931 -2.111 -20.607 1.00 76.56 85 ILE A O 1
ATOM 644 N N . ILE A 1 86 ? -0.064 -2.960 -21.519 1.00 79.50 86 ILE A N 1
ATOM 645 C CA . ILE A 1 86 ? -0.185 -4.253 -20.836 1.00 79.50 86 ILE A CA 1
ATOM 646 C C . ILE A 1 86 ? -0.044 -4.054 -19.324 1.00 79.50 86 ILE A C 1
ATOM 648 O O . ILE A 1 86 ? -0.902 -4.529 -18.575 1.00 79.50 86 ILE A O 1
ATOM 652 N N . LEU A 1 87 ? 0.976 -3.321 -18.868 1.00 71.19 87 LEU A N 1
ATOM 653 C CA . LEU A 1 87 ? 1.169 -3.041 -17.443 1.00 71.19 87 LEU A CA 1
ATOM 654 C C . LEU A 1 87 ? -0.013 -2.262 -16.851 1.00 71.19 87 LEU A C 1
ATOM 656 O O . LEU A 1 87 ? -0.550 -2.658 -15.813 1.00 71.19 87 LEU A O 1
ATOM 660 N N . GLY A 1 88 ? -0.463 -1.210 -17.542 1.00 71.56 88 GLY A N 1
ATOM 661 C CA . GLY A 1 88 ? -1.611 -0.400 -17.138 1.00 71.56 88 GLY A CA 1
ATOM 662 C C . GLY A 1 88 ? -2.892 -1.227 -17.030 1.00 71.56 88 GLY A C 1
ATOM 663 O O . GLY A 1 88 ? -3.622 -1.123 -16.043 1.00 71.56 88 GLY A O 1
ATOM 664 N N . SER A 1 89 ? -3.130 -2.134 -17.984 1.00 76.00 89 SER A N 1
ATOM 665 C CA . SER A 1 89 ? -4.295 -3.026 -17.966 1.00 76.00 89 SER A CA 1
ATOM 666 C C . SER A 1 89 ? -4.275 -4.017 -16.795 1.00 76.00 89 SER A C 1
ATOM 668 O O . SER A 1 89 ? -5.315 -4.257 -16.178 1.00 76.00 89 SER A O 1
ATOM 670 N N . ILE A 1 90 ? -3.100 -4.553 -16.434 1.00 78.69 90 ILE A N 1
ATOM 671 C CA . ILE A 1 90 ? -2.941 -5.452 -15.282 1.00 78.69 90 ILE A CA 1
ATOM 672 C C . ILE A 1 90 ? -3.201 -4.687 -13.982 1.00 78.69 90 ILE A C 1
ATOM 674 O O . ILE A 1 90 ? -3.956 -5.171 -13.135 1.00 78.69 90 ILE A O 1
ATOM 678 N N . GLY A 1 91 ? -2.632 -3.485 -13.841 1.00 71.75 91 GLY A N 1
ATOM 679 C CA . GLY A 1 91 ? -2.859 -2.616 -12.685 1.00 71.75 91 GLY A CA 1
ATOM 680 C C . GLY A 1 91 ? -4.339 -2.261 -12.510 1.00 71.75 91 GLY A C 1
ATOM 681 O O . GLY A 1 91 ? -4.905 -2.455 -11.432 1.00 71.75 91 GLY A O 1
ATOM 682 N N . ALA A 1 92 ? -5.004 -1.840 -13.589 1.00 71.75 92 ALA A N 1
ATOM 683 C CA . ALA A 1 92 ? -6.435 -1.542 -13.584 1.00 71.75 92 ALA A CA 1
ATOM 684 C C . ALA A 1 92 ? -7.282 -2.781 -13.242 1.00 71.75 92 ALA A C 1
ATOM 686 O O . ALA A 1 92 ? -8.194 -2.702 -12.416 1.00 71.75 92 ALA A O 1
ATOM 687 N N . GLY A 1 93 ? -6.957 -3.941 -13.822 1.00 74.25 93 GLY A N 1
ATOM 688 C CA . GLY A 1 93 ? -7.628 -5.208 -13.531 1.00 74.25 93 GLY A CA 1
ATOM 689 C C . GLY A 1 93 ? -7.515 -5.608 -12.059 1.00 74.25 93 GLY A C 1
ATOM 690 O O . GLY A 1 93 ? -8.523 -5.940 -11.432 1.00 74.25 93 GLY A O 1
ATOM 691 N N . LEU A 1 94 ? -6.316 -5.514 -11.476 1.00 73.38 94 LEU A N 1
ATOM 692 C CA . LEU A 1 94 ? -6.090 -5.762 -10.049 1.00 73.38 94 LEU A CA 1
ATOM 693 C C . LEU A 1 94 ? -6.890 -4.791 -9.172 1.00 73.38 94 LEU A C 1
ATOM 695 O O . LEU A 1 94 ? -7.549 -5.229 -8.225 1.00 73.38 94 LEU A O 1
ATOM 699 N N . CYS A 1 95 ? -6.906 -3.502 -9.518 1.00 68.31 95 CYS A N 1
ATOM 700 C CA . CYS A 1 95 ? -7.674 -2.490 -8.796 1.00 68.31 95 CYS A CA 1
ATOM 701 C C . CYS A 1 95 ? -9.181 -2.819 -8.787 1.00 68.31 95 CYS A C 1
ATOM 703 O O . CYS A 1 95 ? -9.817 -2.813 -7.729 1.00 68.31 95 CYS A O 1
ATOM 705 N N . TRP A 1 96 ? -9.748 -3.217 -9.933 1.00 75.25 96 TRP A N 1
ATOM 706 C CA . TRP A 1 96 ? -11.149 -3.645 -10.036 1.00 75.25 96 TRP A CA 1
ATOM 707 C C . TRP A 1 96 ? -11.454 -4.909 -9.234 1.00 75.25 96 TRP A C 1
ATOM 709 O O . TRP A 1 96 ? -12.471 -4.959 -8.538 1.00 75.25 96 TRP A O 1
ATOM 719 N N . VAL A 1 97 ? -10.581 -5.919 -9.286 1.00 75.62 97 VAL A N 1
ATOM 720 C CA . VAL A 1 97 ? -10.738 -7.152 -8.496 1.00 75.62 97 VAL A CA 1
ATOM 721 C C . VAL A 1 97 ? -10.810 -6.824 -7.007 1.00 75.62 97 VAL A C 1
ATOM 723 O O . VAL A 1 97 ? -11.678 -7.338 -6.297 1.00 75.62 97 VAL A O 1
ATOM 726 N N . ILE A 1 98 ? -9.951 -5.924 -6.534 1.00 71.69 98 ILE A N 1
ATOM 727 C CA . ILE A 1 98 ? -9.919 -5.519 -5.131 1.00 71.69 98 ILE A CA 1
ATOM 728 C C . ILE A 1 98 ? -11.155 -4.688 -4.767 1.00 71.69 98 ILE A C 1
ATOM 730 O O . ILE A 1 98 ? -11.790 -4.960 -3.744 1.00 71.69 98 ILE A O 1
ATOM 734 N N . ALA A 1 99 ? -11.570 -3.747 -5.618 1.00 71.88 99 ALA A N 1
ATOM 735 C CA . ALA A 1 99 ? -12.796 -2.975 -5.423 1.00 71.88 99 ALA A CA 1
ATOM 736 C C . ALA A 1 99 ? -14.035 -3.886 -5.314 1.00 71.88 99 ALA A C 1
ATOM 738 O O . ALA A 1 99 ? -14.842 -3.737 -4.389 1.00 71.88 99 ALA A O 1
ATOM 739 N N . ILE A 1 100 ? -14.154 -4.884 -6.197 1.00 77.69 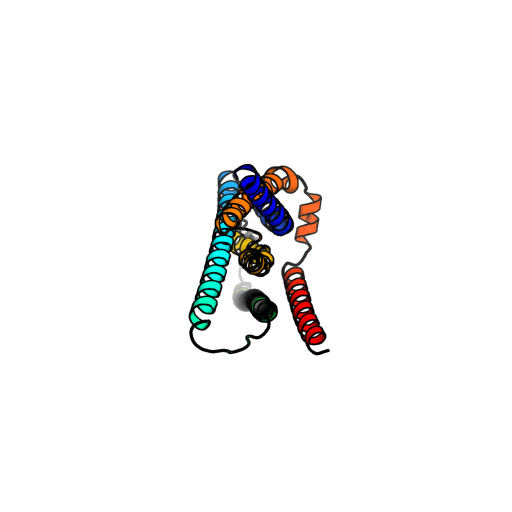100 ILE A N 1
ATOM 740 C CA . ILE A 1 100 ? -15.224 -5.890 -6.162 1.00 77.69 100 ILE A CA 1
ATOM 741 C C . ILE A 1 100 ? -15.138 -6.717 -4.876 1.00 77.69 100 ILE A C 1
ATOM 743 O O . ILE A 1 100 ? -16.154 -6.909 -4.206 1.00 77.69 100 ILE A O 1
ATOM 747 N N . ALA A 1 101 ? -13.947 -7.169 -4.478 1.00 75.12 101 ALA A N 1
ATOM 748 C CA . ALA A 1 101 ? -13.762 -7.945 -3.254 1.00 75.12 101 ALA A CA 1
ATOM 749 C C . ALA A 1 101 ? -14.206 -7.165 -2.002 1.00 75.12 101 ALA A C 1
ATOM 751 O O . ALA A 1 101 ? -14.927 -7.703 -1.153 1.00 75.12 101 ALA A O 1
ATOM 752 N N . LEU A 1 102 ? -13.850 -5.880 -1.899 1.00 73.31 102 LEU A N 1
ATOM 753 C CA . LEU A 1 102 ? -14.299 -5.006 -0.811 1.00 73.31 102 LEU A CA 1
ATOM 754 C C . LEU A 1 102 ? -15.810 -4.776 -0.837 1.00 73.31 102 LEU A C 1
ATOM 756 O O . LEU A 1 102 ? -16.463 -4.825 0.213 1.00 73.31 102 LEU A O 1
ATOM 760 N N . PHE A 1 103 ? -16.376 -4.562 -2.026 1.00 78.25 103 PHE A N 1
ATOM 761 C CA . PHE A 1 103 ? -17.813 -4.397 -2.208 1.00 78.25 103 PHE A CA 1
ATOM 762 C C . PHE A 1 103 ? -18.577 -5.646 -1.756 1.00 78.25 103 PHE A C 1
ATOM 764 O O . PHE A 1 103 ? -19.497 -5.544 -0.939 1.00 78.25 103 PHE A O 1
ATOM 771 N N . VAL A 1 104 ? -18.150 -6.831 -2.199 1.00 79.56 104 VAL A N 1
ATOM 772 C CA . VAL A 1 104 ? -18.735 -8.120 -1.807 1.00 79.56 104 VAL A CA 1
ATOM 773 C C . VAL A 1 104 ? -18.609 -8.328 -0.302 1.00 79.56 104 VAL A C 1
ATOM 775 O O . VAL A 1 104 ? -19.598 -8.662 0.351 1.00 79.56 104 VAL A O 1
ATOM 778 N N . ARG A 1 105 ? -17.445 -8.057 0.299 1.00 78.31 105 ARG A N 1
ATOM 779 C CA . ARG A 1 105 ? -17.249 -8.191 1.752 1.00 78.31 105 ARG A CA 1
ATOM 780 C C . ARG A 1 105 ? -18.197 -7.283 2.538 1.00 78.31 105 ARG A C 1
ATOM 782 O O . ARG A 1 105 ? -18.795 -7.724 3.524 1.00 78.31 105 ARG A O 1
ATOM 789 N N . LYS A 1 106 ? -18.392 -6.039 2.090 1.00 75.88 106 LYS A N 1
ATOM 790 C CA . LYS A 1 106 ? -19.353 -5.100 2.688 1.00 75.88 106 LYS A CA 1
ATOM 791 C C . LYS A 1 106 ? -20.795 -5.578 2.508 1.00 75.88 106 LYS A C 1
ATOM 793 O O . LYS A 1 106 ? -21.569 -5.536 3.465 1.00 75.88 106 LYS A O 1
ATOM 798 N N . TYR A 1 107 ? -21.146 -6.066 1.321 1.00 82.31 107 TYR A N 1
ATOM 799 C CA . TYR A 1 107 ? -22.472 -6.601 1.019 1.00 82.31 107 TYR A CA 1
ATOM 800 C C . TYR A 1 107 ? -22.802 -7.826 1.886 1.00 82.31 107 TYR A C 1
ATOM 802 O O . TYR A 1 107 ? -23.867 -7.882 2.503 1.00 82.31 107 TYR A O 1
ATOM 810 N N . LEU A 1 108 ? -21.856 -8.757 2.035 1.00 86.62 108 LEU A N 1
ATOM 811 C CA . LEU A 1 108 ? -21.984 -9.923 2.910 1.00 86.62 108 LEU A CA 1
ATOM 812 C C . LEU A 1 108 ? -22.109 -9.519 4.384 1.00 86.62 108 LEU A C 1
ATOM 814 O O . LEU A 1 108 ? -22.956 -10.062 5.092 1.00 86.62 108 LEU A O 1
ATOM 818 N N . LYS A 1 109 ? -21.335 -8.529 4.850 1.00 83.56 109 LYS A N 1
ATOM 819 C CA . LYS A 1 109 ? -21.456 -8.002 6.221 1.00 83.56 109 LYS A CA 1
ATOM 820 C C . LYS A 1 109 ? -22.823 -7.356 6.463 1.00 83.56 109 LYS A C 1
ATOM 822 O O . LYS A 1 109 ? -23.412 -7.565 7.520 1.00 83.56 109 LYS A O 1
ATOM 827 N N . LYS A 1 110 ? -23.357 -6.616 5.484 1.00 85.19 110 LYS A N 1
ATOM 828 C CA . LYS A 1 110 ? -24.713 -6.048 5.548 1.00 85.19 110 LYS A CA 1
ATOM 829 C C . LYS A 1 110 ? -25.775 -7.149 5.611 1.00 85.19 110 LYS A C 1
ATOM 831 O O . LYS A 1 110 ? -26.694 -7.040 6.416 1.00 85.19 110 LYS A O 1
ATOM 836 N N . ARG A 1 111 ? -25.624 -8.221 4.823 1.00 89.88 111 ARG A N 1
ATOM 837 C CA . ARG A 1 111 ? -26.524 -9.384 4.875 1.00 89.88 111 ARG A CA 1
ATOM 838 C C . ARG A 1 111 ? -26.504 -10.091 6.228 1.00 89.88 111 ARG A C 1
ATOM 840 O O . ARG A 1 111 ? -27.575 -10.421 6.719 1.00 89.88 111 ARG A O 1
ATOM 847 N N . ARG A 1 112 ? -25.332 -10.275 6.847 1.00 89.81 112 ARG A N 1
ATOM 848 C CA . ARG A 1 112 ? -25.234 -10.880 8.190 1.00 89.81 112 ARG A CA 1
ATOM 849 C C . ARG A 1 112 ? -26.002 -10.070 9.237 1.00 89.81 112 ARG A C 1
ATOM 851 O O . ARG A 1 112 ? -26.844 -10.632 9.920 1.00 89.81 112 ARG A O 1
ATOM 858 N N . ARG A 1 113 ? -25.824 -8.744 9.251 1.00 85.69 113 ARG A N 1
ATOM 859 C CA . ARG A 1 113 ? -26.556 -7.852 10.171 1.00 85.69 113 ARG A CA 1
ATOM 860 C C . ARG A 1 113 ? -28.072 -7.881 9.958 1.00 85.69 113 ARG A C 1
ATOM 862 O O . ARG A 1 113 ? -28.822 -7.860 10.923 1.00 85.69 113 ARG A O 1
ATOM 869 N N . ALA A 1 114 ? -28.529 -7.944 8.705 1.00 88.50 114 ALA A N 1
ATOM 870 C CA . ALA A 1 114 ? -29.958 -8.050 8.405 1.00 88.50 114 ALA A CA 1
ATOM 871 C C . ALA A 1 114 ? -30.554 -9.400 8.854 1.00 88.50 114 ALA A C 1
ATOM 873 O O . ALA A 1 114 ? -31.695 -9.442 9.303 1.00 88.50 114 ALA A O 1
ATOM 874 N N . ALA A 1 115 ? -29.784 -10.491 8.759 1.00 89.94 115 ALA A N 1
ATOM 875 C CA . ALA A 1 115 ? -30.203 -11.807 9.239 1.00 89.94 115 ALA A CA 1
ATOM 876 C C . ALA A 1 115 ? -30.270 -11.870 10.776 1.00 89.94 115 ALA A C 1
ATOM 878 O O . ALA A 1 115 ? -31.250 -12.373 11.318 1.00 89.94 115 ALA A O 1
ATOM 879 N N . GLU A 1 116 ? -29.277 -11.304 11.470 1.00 88.38 116 GLU A N 1
ATOM 880 C CA . GLU A 1 116 ? -29.253 -11.202 12.939 1.00 88.38 116 GLU A CA 1
ATOM 881 C C . GLU A 1 116 ? -30.432 -10.368 13.466 1.00 88.38 116 GLU A C 1
ATOM 883 O O . GLU A 1 116 ? -31.118 -10.786 14.395 1.00 88.38 116 GLU A O 1
ATOM 888 N N . GLN A 1 117 ? -30.750 -9.239 12.818 1.00 86.50 117 GLN A N 1
ATOM 889 C CA . GLN A 1 117 ? -31.918 -8.425 13.176 1.00 86.50 117 GLN A CA 1
ATOM 890 C C . GLN A 1 117 ? -33.249 -9.163 12.976 1.00 86.50 117 GLN A C 1
ATOM 892 O O . GLN A 1 117 ? -34.160 -8.992 13.783 1.00 86.50 117 GLN A O 1
ATOM 897 N N . GLY A 1 118 ? -33.367 -9.988 11.930 1.00 86.12 118 GLY A N 1
ATOM 898 C CA . GLY A 1 118 ? -34.562 -10.801 11.690 1.00 86.12 118 GLY A CA 1
ATOM 899 C C . GLY A 1 118 ? -34.762 -11.894 12.743 1.00 86.12 118 GLY A C 1
ATOM 900 O O . GLY A 1 118 ? -35.878 -12.081 13.225 1.00 86.12 118 GLY A O 1
ATOM 901 N N . LEU A 1 119 ? -33.680 -12.570 13.145 1.00 88.62 119 LEU A N 1
ATOM 902 C CA . LEU A 1 119 ? -33.718 -13.601 14.187 1.00 88.62 119 LEU A CA 1
ATOM 903 C C . LEU A 1 119 ? -34.136 -13.009 15.542 1.00 88.62 119 LEU A C 1
ATOM 905 O O . LEU A 1 119 ? -35.044 -13.519 16.192 1.00 88.62 119 LEU A O 1
ATOM 909 N N . HIS A 1 120 ? -33.551 -11.868 15.914 1.00 85.50 120 HIS A N 1
ATOM 910 C CA . HIS A 1 120 ? -33.837 -11.201 17.184 1.00 85.50 120 HIS A CA 1
ATOM 911 C C . HIS A 1 120 ? -35.274 -10.653 17.271 1.00 85.50 120 HIS A C 1
ATOM 913 O O . HIS A 1 120 ? -35.843 -10.546 18.361 1.00 85.50 120 HIS A O 1
ATOM 919 N N . LEU A 1 121 ? -35.874 -10.292 16.128 1.00 87.25 121 LEU A N 1
ATOM 920 C CA . LEU A 1 121 ? -37.283 -9.903 16.058 1.00 87.25 121 LEU A CA 1
ATOM 921 C C . LEU A 1 121 ? -38.198 -11.115 16.282 1.00 87.25 121 LEU A C 1
ATOM 923 O O . LEU A 1 121 ? -39.141 -11.019 17.064 1.00 87.25 121 LEU A O 1
ATOM 927 N N . SER A 1 122 ? -37.871 -12.256 15.666 1.00 87.62 122 SER A N 1
ATOM 928 C CA . SER A 1 122 ? -38.602 -13.516 15.844 1.00 87.62 122 SER A CA 1
ATOM 929 C C . SER A 1 122 ? -38.559 -14.009 17.298 1.00 87.62 122 SER A C 1
ATOM 931 O O . SER A 1 122 ? -39.589 -14.424 17.828 1.00 87.62 122 SER A O 1
ATOM 933 N N . ASP A 1 123 ? -37.408 -13.914 17.974 1.00 87.12 123 ASP A N 1
ATOM 934 C CA . ASP A 1 123 ? -37.287 -14.279 19.395 1.00 87.12 123 ASP A CA 1
ATOM 935 C C . ASP A 1 123 ? -38.054 -13.318 20.308 1.00 87.12 123 ASP A C 1
ATOM 937 O O . ASP A 1 123 ? -38.710 -13.754 21.256 1.00 87.12 123 ASP A O 1
ATOM 941 N N . ARG A 1 124 ? -38.051 -12.010 20.009 1.00 82.75 124 ARG A N 1
ATOM 942 C CA . ARG A 1 124 ? -38.871 -11.033 20.746 1.00 82.75 124 ARG A CA 1
ATOM 943 C C . ARG A 1 124 ? -40.366 -11.296 20.592 1.00 82.75 124 ARG A C 1
ATOM 945 O O . ARG A 1 124 ? -41.099 -11.148 21.570 1.00 82.75 124 ARG A O 1
ATOM 952 N N . GLU A 1 125 ? -40.831 -11.681 19.406 1.00 86.44 125 GLU A N 1
ATOM 953 C CA . GLU A 1 125 ? -42.233 -12.055 19.185 1.00 86.44 125 GLU A CA 1
ATOM 954 C C . GLU A 1 125 ? -42.604 -13.339 19.939 1.00 86.44 125 GLU A C 1
ATOM 956 O O . GLU A 1 125 ? -43.650 -13.380 20.592 1.00 86.44 125 GLU A O 1
ATOM 961 N N . LEU A 1 126 ? -41.723 -14.346 19.939 1.00 85.69 126 LEU A N 1
ATOM 962 C CA . LEU A 1 126 ? -41.924 -15.585 20.691 1.00 85.69 126 LEU A CA 1
ATOM 963 C C . LEU A 1 126 ? -41.955 -15.330 22.205 1.00 85.69 126 LEU A C 1
ATOM 965 O O . LEU A 1 126 ? -42.891 -15.764 22.879 1.00 85.69 126 LEU A O 1
ATOM 969 N N . HIS A 1 127 ? -40.992 -14.573 22.740 1.00 79.00 127 HIS A N 1
ATOM 970 C CA . HIS A 1 127 ? -40.986 -14.197 24.153 1.00 79.00 127 HIS A CA 1
ATOM 971 C C . HIS A 1 127 ? -42.224 -13.382 24.522 1.00 79.00 127 HIS A C 1
ATOM 973 O O . HIS A 1 127 ? -42.838 -13.653 25.549 1.00 79.00 127 HIS A O 1
ATOM 979 N N . ARG A 1 128 ? -42.666 -12.443 23.676 1.00 79.50 128 ARG A N 1
ATOM 980 C CA . ARG A 1 128 ? -43.901 -11.686 23.925 1.00 79.50 128 ARG A CA 1
ATOM 981 C C . ARG A 1 128 ? -45.128 -12.600 23.979 1.00 79.50 128 ARG A C 1
ATOM 983 O O . ARG A 1 128 ? -45.954 -12.434 24.875 1.00 79.50 128 ARG A O 1
ATOM 990 N N . ALA A 1 129 ? -45.233 -13.578 23.079 1.00 78.62 129 ALA A N 1
ATOM 991 C CA . ALA A 1 129 ? -46.332 -14.543 23.071 1.00 78.62 129 ALA A CA 1
ATOM 992 C C . ALA A 1 129 ? -46.332 -15.458 24.312 1.00 78.62 129 ALA A C 1
ATOM 994 O O . ALA A 1 129 ? -47.398 -15.769 24.849 1.00 78.62 129 ALA A O 1
ATOM 995 N N . VAL A 1 130 ? -45.154 -15.859 24.803 1.00 78.81 130 VAL A N 1
ATOM 996 C CA . VAL A 1 130 ? -45.013 -16.684 26.015 1.00 78.81 130 VAL A CA 1
ATOM 997 C C . VAL A 1 130 ? -45.300 -15.869 27.280 1.00 78.81 130 VAL A C 1
ATOM 999 O O . VAL A 1 130 ? -46.114 -16.292 28.101 1.00 78.81 130 VAL A O 1
ATOM 1002 N N . THR A 1 131 ? -44.719 -14.675 27.428 1.00 66.19 131 THR A N 1
ATOM 1003 C CA . THR A 1 131 ? -44.916 -13.828 28.617 1.00 66.19 131 THR A CA 1
ATOM 1004 C C . THR A 1 131 ? -46.362 -13.341 28.732 1.00 66.19 131 THR A C 1
ATOM 1006 O O . THR A 1 131 ? -46.905 -13.286 29.835 1.00 66.19 131 THR A O 1
ATOM 1009 N N . GLN A 1 132 ? -47.051 -13.090 27.611 1.00 65.56 132 GLN A N 1
ATOM 1010 C CA . GLN A 1 132 ? -48.477 -12.745 27.623 1.00 65.56 132 GLN A CA 1
ATOM 1011 C C . GLN A 1 132 ? -49.365 -13.885 28.157 1.00 65.56 132 GLN A C 1
ATOM 1013 O O . GLN A 1 132 ? -50.428 -13.614 28.713 1.00 65.56 132 GLN A O 1
ATOM 1018 N N . LYS A 1 133 ? -48.933 -15.151 28.063 1.00 59.81 133 LYS A N 1
ATOM 1019 C CA . LYS A 1 133 ? -49.654 -16.292 28.652 1.00 59.81 133 LYS A CA 1
ATOM 1020 C C . LYS A 1 133 ? -49.404 -16.479 30.153 1.00 59.81 133 LYS A C 1
ATOM 1022 O O . LYS A 1 133 ? -50.212 -17.130 30.805 1.00 59.81 133 LYS A O 1
ATOM 1027 N N . VAL A 1 134 ? -48.327 -15.912 30.700 1.00 55.94 134 VAL A N 1
ATOM 1028 C CA . VAL A 1 134 ? -47.921 -16.090 32.110 1.00 55.94 134 VAL A CA 1
ATOM 1029 C C . VAL A 1 134 ? -48.214 -14.844 32.965 1.00 55.94 134 VAL A C 1
ATOM 1031 O O . VAL A 1 134 ? -48.417 -14.952 34.169 1.00 55.94 134 VAL A O 1
ATOM 1034 N N . SER A 1 135 ? -48.355 -13.664 32.352 1.00 48.62 135 SER A N 1
ATOM 1035 C CA . SER A 1 135 ? -48.556 -12.371 33.034 1.00 48.62 135 SER A CA 1
ATOM 1036 C C . SER A 1 135 ? -49.924 -12.166 33.714 1.00 48.62 135 SER A C 1
ATOM 1038 O O . SER A 1 135 ? -50.184 -11.077 34.224 1.00 48.62 135 SER A O 1
ATOM 1040 N N . ASN A 1 136 ? -50.799 -13.171 33.781 1.00 54.81 136 ASN A N 1
ATOM 1041 C CA . ASN A 1 136 ? -52.032 -13.060 34.572 1.00 54.81 136 ASN A CA 1
ATOM 1042 C C . ASN A 1 136 ? -51.851 -13.438 36.052 1.00 54.81 136 ASN A C 1
ATOM 1044 O O . ASN A 1 136 ? -52.834 -13.485 36.790 1.00 54.81 136 ASN A O 1
ATOM 1048 N N . GLN A 1 137 ? -50.624 -13.706 36.511 1.00 47.28 137 GLN A N 1
ATOM 1049 C CA . GLN A 1 137 ? -50.403 -14.161 37.879 1.00 47.28 137 GLN A CA 1
ATOM 1050 C C . GLN A 1 137 ? -49.060 -13.653 38.436 1.00 47.28 137 GLN A C 1
ATOM 1052 O O . GLN A 1 137 ? -48.007 -14.198 38.138 1.00 47.28 137 GLN A O 1
ATOM 1057 N N . TYR A 1 138 ? -49.154 -12.640 39.305 1.00 46.62 138 TYR A N 1
ATOM 1058 C CA . TYR A 1 138 ? -48.119 -12.068 40.186 1.00 46.62 138 TYR A CA 1
ATOM 1059 C C . TYR A 1 138 ? -47.134 -11.024 39.624 1.00 46.62 138 TYR A C 1
ATOM 1061 O O . TYR A 1 138 ? -46.604 -11.123 38.526 1.00 46.62 138 TYR A O 1
ATOM 1069 N N . GLY A 1 139 ? -46.953 -9.973 40.437 1.00 53.53 139 GLY A N 1
ATOM 1070 C CA . GLY A 1 139 ? -46.362 -8.679 40.101 1.00 53.53 139 GLY A CA 1
ATOM 1071 C C . GLY A 1 139 ? -44.879 -8.697 39.737 1.00 53.53 139 GLY A C 1
ATOM 1072 O O . GLY A 1 139 ? -44.073 -9.415 40.322 1.00 53.53 139 GLY A O 1
ATOM 1073 N N . SER A 1 140 ? -44.541 -7.851 38.768 1.00 47.47 140 SER A N 1
ATOM 1074 C CA . SER A 1 140 ? -43.213 -7.697 38.183 1.00 47.47 140 SER A CA 1
ATOM 1075 C C . SER A 1 140 ? -42.340 -6.715 38.969 1.00 47.47 140 SER A C 1
ATOM 1077 O O . SER A 1 140 ? -42.688 -5.541 39.114 1.00 47.47 140 SER A O 1
ATOM 1079 N N . ILE A 1 141 ? -41.181 -7.199 39.412 1.00 56.06 141 ILE A N 1
ATOM 1080 C CA . ILE A 1 141 ? -40.025 -6.405 39.845 1.00 56.06 141 ILE A CA 1
ATOM 1081 C C . ILE A 1 141 ? -39.285 -5.932 38.576 1.00 56.06 141 ILE A C 1
ATOM 1083 O O . ILE A 1 141 ? -39.132 -6.737 37.655 1.00 56.06 141 ILE A O 1
ATOM 1087 N N . PRO A 1 142 ? -38.844 -4.664 38.477 1.00 53.25 142 PRO A N 1
ATOM 1088 C CA . PRO A 1 142 ? -38.071 -4.189 37.332 1.00 53.25 142 PRO A CA 1
ATOM 1089 C C . PRO A 1 142 ? -36.673 -4.822 37.334 1.00 53.25 142 PRO A C 1
ATOM 1091 O O . PRO A 1 142 ? -35.901 -4.624 38.268 1.00 53.25 142 PRO A O 1
ATOM 1094 N N . SER A 1 143 ? -36.363 -5.597 36.295 1.00 49.75 143 SER A N 1
ATOM 1095 C CA . SER A 1 143 ? -35.028 -6.132 36.028 1.00 49.75 143 SER A CA 1
ATOM 1096 C C . SER A 1 143 ? -34.226 -5.122 35.206 1.00 49.75 143 SER A C 1
ATOM 1098 O O . SER A 1 143 ? -34.513 -4.898 34.029 1.00 49.75 143 SER A O 1
ATOM 1100 N N . GLU A 1 144 ? -33.247 -4.504 35.858 1.00 56.69 144 GLU A N 1
ATOM 1101 C CA . GLU A 1 144 ? -32.118 -3.816 35.237 1.00 56.69 144 GLU A CA 1
ATOM 1102 C C . GLU A 1 144 ? -31.151 -4.888 34.713 1.00 56.69 144 GLU A C 1
ATOM 1104 O O . GLU A 1 144 ? -30.389 -5.427 35.505 1.00 56.69 144 GLU A O 1
ATOM 1109 N N . ASP A 1 145 ? -31.200 -5.255 33.430 1.00 55.50 14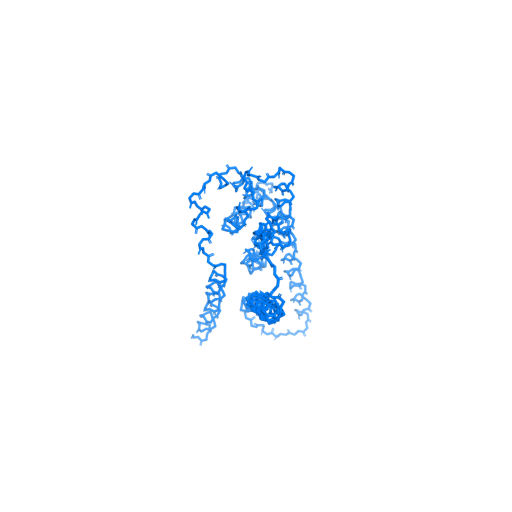5 ASP A N 1
ATOM 1110 C CA . ASP A 1 145 ? -30.068 -5.966 32.817 1.00 55.50 145 ASP A CA 1
ATOM 1111 C C . ASP A 1 145 ? -30.064 -5.906 31.281 1.00 55.50 145 ASP A C 1
ATOM 1113 O O . ASP A 1 145 ? -31.116 -5.841 30.638 1.00 55.50 145 ASP A O 1
ATOM 1117 N N . ASP A 1 146 ? -28.848 -5.963 30.736 1.00 46.94 146 ASP A N 1
ATOM 1118 C CA . ASP A 1 146 ? -28.475 -6.326 29.363 1.00 46.94 146 ASP A CA 1
ATOM 1119 C C . ASP A 1 146 ? -28.715 -5.322 28.220 1.00 46.94 146 ASP A C 1
ATOM 1121 O O . ASP A 1 146 ? -29.500 -5.538 27.295 1.00 46.94 146 ASP A O 1
ATOM 1125 N N . ASN A 1 147 ? -27.914 -4.250 28.194 1.00 44.38 147 ASN A N 1
ATOM 1126 C CA . ASN A 1 147 ? -27.687 -3.446 26.982 1.00 44.38 147 ASN A CA 1
ATOM 1127 C C . ASN A 1 147 ? -26.191 -3.375 26.605 1.00 44.38 147 ASN A C 1
ATOM 1129 O O . ASN A 1 147 ? -25.685 -2.308 26.259 1.00 44.38 147 ASN A O 1
ATOM 1133 N N . ASP A 1 148 ? -25.487 -4.512 26.673 1.00 46.59 148 ASP A N 1
ATOM 1134 C CA . ASP A 1 148 ? -24.034 -4.623 26.435 1.00 46.59 148 ASP A CA 1
ATOM 1135 C C . ASP A 1 148 ? -23.635 -5.055 25.002 1.00 46.59 148 ASP A C 1
ATOM 1137 O O . ASP A 1 148 ? -22.451 -5.147 24.673 1.00 46.59 148 ASP A O 1
ATOM 1141 N N . GLU A 1 149 ? -24.582 -5.259 24.079 1.00 44.56 149 GLU A N 1
ATOM 1142 C CA . GLU A 1 149 ? -24.273 -5.873 22.770 1.00 44.56 149 GLU A CA 1
ATOM 1143 C C . GLU A 1 149 ? -23.876 -4.906 21.632 1.00 44.56 149 GLU A C 1
ATOM 1145 O O . GLU A 1 149 ? -23.663 -5.328 20.495 1.00 44.56 149 GLU A O 1
ATOM 1150 N N . ASN A 1 150 ? -23.691 -3.609 21.904 1.00 41.75 150 ASN A N 1
ATOM 1151 C CA . ASN A 1 150 ? -23.117 -2.663 20.927 1.00 41.75 150 ASN A CA 1
ATOM 1152 C C . ASN A 1 150 ? -21.681 -2.224 21.249 1.00 41.75 150 ASN A C 1
ATOM 1154 O O . ASN A 1 150 ? -21.187 -1.250 20.675 1.00 41.75 150 ASN A O 1
ATOM 1158 N N . LEU A 1 151 ? -20.960 -2.975 22.086 1.00 44.97 151 LEU A N 1
ATOM 1159 C CA . LEU A 1 151 ? -19.501 -2.899 22.154 1.00 44.97 151 LEU A CA 1
ATOM 1160 C C . LEU A 1 151 ? -18.905 -3.561 20.904 1.00 44.97 151 LEU A C 1
ATOM 1162 O O . LEU A 1 151 ? -18.365 -4.667 20.931 1.00 44.97 151 LEU A O 1
ATOM 1166 N N . VAL A 1 152 ? -19.008 -2.851 19.774 1.00 46.72 152 VAL A N 1
ATOM 1167 C CA . VAL A 1 152 ? -18.122 -3.009 18.617 1.00 46.72 152 VAL A CA 1
ATOM 1168 C 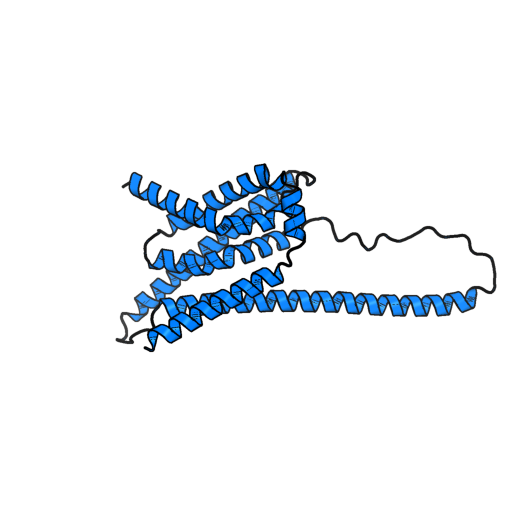C . VAL A 1 152 ? -16.726 -3.210 19.178 1.00 46.72 152 VAL A C 1
ATOM 1170 O O . VAL A 1 152 ? -16.211 -2.289 19.797 1.00 46.72 152 VAL A O 1
ATOM 1173 N N . SER A 1 153 ? -16.170 -4.416 19.025 1.00 44.94 153 SER A N 1
ATOM 1174 C CA . SER A 1 153 ? -14.867 -4.794 19.573 1.00 44.94 153 SER A CA 1
ATOM 1175 C C . SER A 1 153 ? -13.872 -3.649 19.373 1.00 44.94 153 SER A C 1
ATOM 1177 O O . SER A 1 153 ? -13.365 -3.447 18.271 1.00 44.94 153 SER A O 1
ATOM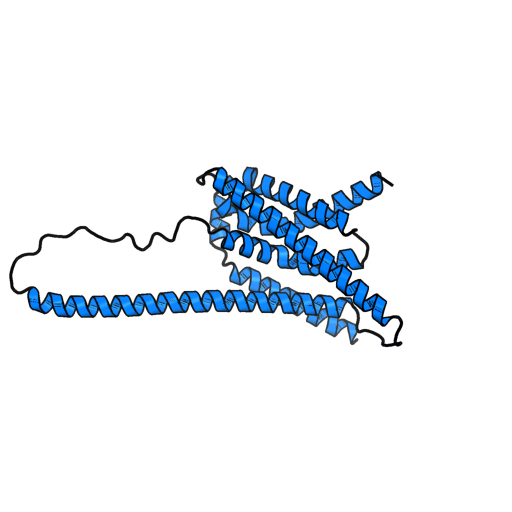 1179 N N . SER A 1 154 ? -13.623 -2.871 20.433 1.00 55.97 154 SER A N 1
ATOM 1180 C CA . SER A 1 154 ? -12.822 -1.639 20.384 1.00 55.97 154 SER A CA 1
ATOM 1181 C C . SER A 1 154 ? -11.338 -1.926 20.159 1.00 55.97 154 SER A C 1
ATOM 1183 O O . SER A 1 154 ? -10.498 -1.035 20.267 1.00 55.97 154 SER A O 1
ATOM 1185 N N . ARG A 1 155 ? -10.991 -3.191 19.897 1.00 64.19 155 ARG A N 1
ATOM 1186 C CA . ARG A 1 155 ? -9.640 -3.612 19.581 1.00 64.19 155 ARG A CA 1
ATOM 1187 C C . ARG A 1 155 ? -9.459 -3.574 18.068 1.00 64.19 155 ARG A C 1
ATOM 1189 O O . ARG A 1 155 ? -10.053 -4.400 17.369 1.00 64.19 155 ARG A O 1
ATOM 1196 N N . PRO A 1 156 ? -8.636 -2.649 17.552 1.00 70.00 156 PRO A N 1
ATOM 1197 C CA . PRO A 1 156 ? -8.283 -2.651 16.145 1.00 70.00 156 PRO A CA 1
ATOM 1198 C C . PRO A 1 156 ? -7.729 -4.020 15.729 1.00 70.00 156 PRO A C 1
ATOM 1200 O O . PRO A 1 156 ? -6.745 -4.511 16.282 1.00 70.00 156 PRO A O 1
ATOM 1203 N N . SER A 1 157 ? -8.380 -4.670 14.763 1.00 85.50 157 SER A N 1
ATOM 1204 C CA . SER A 1 157 ? -7.923 -5.966 14.262 1.00 85.50 157 SER A CA 1
ATOM 1205 C C . SER A 1 157 ? -6.631 -5.782 13.452 1.00 85.50 157 SER A C 1
ATOM 1207 O O . SER A 1 157 ? -6.622 -4.955 12.540 1.00 85.50 157 SER A O 1
ATOM 1209 N N . PRO A 1 158 ? -5.564 -6.568 13.692 1.00 85.62 158 PRO A N 1
ATOM 1210 C CA . PRO A 1 158 ? -4.344 -6.542 12.876 1.00 85.62 158 PRO A CA 1
ATOM 1211 C C . PRO A 1 158 ? -4.612 -6.707 11.375 1.00 85.62 158 PRO A C 1
ATOM 1213 O O . PRO A 1 158 ? -3.990 -6.050 10.547 1.00 85.62 158 PRO A O 1
ATOM 1216 N N . TRP A 1 159 ? -5.609 -7.526 11.028 1.00 84.88 159 TRP A N 1
ATOM 1217 C CA . TRP A 1 159 ? -6.049 -7.738 9.649 1.00 84.88 159 TRP A CA 1
ATOM 1218 C C . TRP A 1 159 ? -6.592 -6.482 8.982 1.00 84.88 159 TRP A C 1
ATOM 1220 O O . TRP A 1 159 ? -6.504 -6.352 7.762 1.00 84.88 159 TRP A O 1
ATOM 1230 N N . ALA A 1 160 ? -7.182 -5.579 9.765 1.00 84.81 160 ALA A N 1
ATOM 1231 C CA . ALA A 1 160 ? -7.662 -4.314 9.248 1.00 84.81 160 ALA A CA 1
ATOM 1232 C C . ALA A 1 160 ? -6.477 -3.440 8.831 1.00 84.81 160 ALA A C 1
ATOM 1234 O O . ALA A 1 160 ? -6.490 -2.959 7.707 1.00 84.81 160 ALA A O 1
ATOM 1235 N N . VAL A 1 161 ? -5.430 -3.339 9.662 1.00 88.06 161 VAL A N 1
ATOM 1236 C CA . VAL A 1 161 ? -4.198 -2.604 9.316 1.00 88.06 161 VAL A CA 1
ATOM 1237 C C . VAL A 1 161 ? -3.588 -3.145 8.034 1.00 88.06 161 VAL A C 1
ATOM 1239 O O . VAL A 1 161 ? -3.418 -2.379 7.102 1.00 88.06 161 VAL A O 1
ATOM 1242 N N . ILE A 1 162 ? -3.370 -4.462 7.940 1.00 88.38 162 ILE A N 1
ATOM 1243 C CA . ILE A 1 162 ? -2.819 -5.082 6.724 1.00 88.38 162 ILE A CA 1
ATOM 1244 C C . ILE A 1 162 ? -3.683 -4.730 5.508 1.00 88.38 162 ILE A C 1
ATOM 1246 O O . ILE A 1 162 ? -3.165 -4.269 4.502 1.00 88.38 162 ILE A O 1
ATOM 1250 N N . SER A 1 163 ? -5.007 -4.887 5.617 1.00 85.06 163 SER A N 1
ATOM 1251 C CA . SER A 1 163 ? -5.915 -4.585 4.504 1.00 85.06 163 SER A CA 1
ATOM 1252 C C . SER A 1 163 ? -5.846 -3.113 4.098 1.00 85.06 163 SER A C 1
ATOM 1254 O O . SER A 1 163 ? -5.815 -2.825 2.913 1.00 85.06 163 SER A O 1
ATOM 1256 N N . PHE A 1 164 ? -5.831 -2.186 5.057 1.00 86.12 164 PHE A N 1
ATOM 1257 C CA . PHE A 1 164 ? -5.766 -0.754 4.776 1.00 86.12 164 PHE A CA 1
ATOM 1258 C C . PHE A 1 164 ? -4.428 -0.351 4.166 1.00 86.12 164 PHE A C 1
ATOM 1260 O O . PHE A 1 164 ? -4.432 0.367 3.177 1.00 86.12 164 PHE A O 1
ATOM 1267 N N . THR A 1 165 ? -3.314 -0.869 4.681 1.00 89.19 165 THR A N 1
ATOM 1268 C CA . THR A 1 165 ? -1.987 -0.633 4.106 1.00 89.19 165 THR A CA 1
ATOM 1269 C C . THR A 1 165 ? -1.890 -1.174 2.685 1.00 89.19 165 THR A C 1
ATOM 1271 O O . THR A 1 165 ? -1.415 -0.480 1.802 1.00 89.19 165 THR A O 1
ATOM 1274 N N . THR A 1 166 ? -2.367 -2.399 2.437 1.00 86.75 166 THR A N 1
ATOM 1275 C CA . THR A 1 166 ? -2.368 -2.987 1.088 1.00 86.75 166 THR A CA 1
ATOM 1276 C C . THR A 1 166 ? -3.271 -2.218 0.126 1.00 86.75 166 THR A C 1
ATOM 1278 O O . THR A 1 166 ? -2.982 -2.164 -1.061 1.00 86.75 166 THR A O 1
ATOM 1281 N N . LEU A 1 167 ? -4.385 -1.668 0.617 1.00 84.00 167 LEU A N 1
ATOM 1282 C CA . LEU A 1 167 ? -5.293 -0.863 -0.199 1.00 84.00 167 LEU A CA 1
ATOM 1283 C C . LEU A 1 167 ? -4.753 0.520 -0.508 1.00 84.00 167 LEU A C 1
ATOM 1285 O O . LEU A 1 167 ? -5.076 1.040 -1.569 1.00 84.00 167 LEU A O 1
ATOM 1289 N N . GLY A 1 168 ? -4.019 1.095 0.436 1.00 84.81 168 GLY A N 1
ATOM 1290 C CA . GLY A 1 168 ? -3.328 2.350 0.245 1.00 84.81 168 GLY A CA 1
ATOM 1291 C C . GLY A 1 168 ? -2.276 2.220 -0.847 1.00 84.81 168 GLY A C 1
ATOM 1292 O O . GLY A 1 168 ? -2.456 2.747 -1.936 1.00 84.81 168 GLY A O 1
ATOM 1293 N N . ALA A 1 169 ? -1.320 1.313 -0.633 1.00 88.44 169 ALA A N 1
ATOM 1294 C CA . ALA A 1 169 ? -0.183 1.092 -1.523 1.00 88.44 169 ALA A CA 1
ATOM 1295 C C . ALA A 1 169 ? -0.531 0.346 -2.829 1.00 88.44 169 ALA A C 1
ATOM 1297 O O . ALA A 1 169 ? 0.308 -0.310 -3.449 1.00 88.44 169 ALA A O 1
ATOM 1298 N N . LEU A 1 170 ? -1.794 0.368 -3.256 1.00 82.12 170 LEU A N 1
ATOM 1299 C CA . LEU A 1 170 ? -2.213 -0.211 -4.531 1.00 82.12 170 LEU A CA 1
ATOM 1300 C C . LEU A 1 170 ? -1.747 0.616 -5.723 1.00 82.12 170 LEU A C 1
ATOM 1302 O O . LEU A 1 170 ? -1.448 0.057 -6.780 1.00 82.12 170 LEU A O 1
ATOM 1306 N N . ASP A 1 171 ? -1.719 1.932 -5.564 1.00 81.75 171 ASP A N 1
ATOM 1307 C CA . ASP A 1 171 ? -1.178 2.847 -6.557 1.00 81.75 171 ASP A CA 1
ATOM 1308 C C . ASP A 1 171 ? 0.328 2.600 -6.745 1.00 81.75 171 ASP A C 1
ATOM 1310 O O . ASP A 1 171 ? 0.793 2.473 -7.880 1.00 81.75 171 ASP A O 1
ATOM 1314 N N . GLU A 1 172 ? 1.058 2.368 -5.656 1.00 86.69 172 GLU A N 1
ATOM 1315 C CA . GLU A 1 172 ? 2.459 1.949 -5.626 1.00 86.69 172 GLU A CA 1
ATOM 1316 C C . GLU A 1 172 ? 2.724 0.685 -6.428 1.00 86.69 172 GLU A C 1
ATOM 1318 O O . GLU A 1 172 ? 3.632 0.647 -7.263 1.00 86.69 172 GLU A O 1
ATOM 1323 N N . VAL A 1 173 ? 1.877 -0.330 -6.258 1.00 83.75 173 VAL A N 1
ATOM 1324 C CA . VAL A 1 173 ? 1.982 -1.582 -7.018 1.00 83.75 173 VAL A CA 1
ATOM 1325 C C . VAL A 1 173 ? 1.840 -1.350 -8.522 1.00 83.75 173 VAL A C 1
ATOM 1327 O O . VAL A 1 173 ? 2.423 -2.096 -9.309 1.00 83.75 173 VAL A O 1
ATOM 1330 N N . SER A 1 174 ? 1.102 -0.320 -8.941 1.00 81.19 174 SER A N 1
ATOM 1331 C CA . SER A 1 174 ? 0.935 -0.001 -10.360 1.00 81.19 174 SER A CA 1
ATOM 1332 C C . SER A 1 174 ? 2.128 0.752 -10.956 1.00 81.19 174 SER A C 1
ATOM 1334 O O . SER A 1 174 ? 2.491 0.484 -12.102 1.00 81.19 174 SER A O 1
ATOM 1336 N N . TYR A 1 175 ? 2.784 1.640 -10.197 1.00 84.25 175 TYR A N 1
ATOM 1337 C CA . TYR A 1 175 ? 3.864 2.478 -10.731 1.00 84.25 175 TYR A CA 1
ATOM 1338 C C . TYR A 1 175 ? 5.273 1.920 -10.477 1.00 84.25 175 TYR A C 1
ATOM 1340 O O . TYR A 1 175 ? 6.177 2.152 -11.287 1.00 84.25 175 TYR A O 1
ATOM 1348 N N . PHE A 1 176 ? 5.494 1.171 -9.389 1.00 89.94 176 PHE A N 1
ATOM 1349 C CA . PHE A 1 176 ? 6.803 0.591 -9.063 1.00 89.94 176 PHE A CA 1
ATOM 1350 C C . PHE A 1 176 ? 7.367 -0.293 -10.173 1.00 89.94 176 PHE A C 1
ATOM 1352 O O . PHE A 1 176 ? 8.555 -0.144 -10.486 1.00 89.94 176 PHE A O 1
ATOM 1359 N N . PRO A 1 177 ? 6.576 -1.175 -10.812 1.00 87.38 177 PRO A N 1
ATOM 1360 C CA . PRO A 1 177 ? 7.084 -1.961 -11.920 1.00 87.38 177 PRO A CA 1
ATOM 1361 C C . PRO A 1 177 ? 7.581 -1.103 -13.082 1.00 87.38 177 PRO A C 1
ATOM 1363 O O . PRO A 1 177 ? 8.675 -1.350 -13.586 1.00 87.38 177 PRO A O 1
ATOM 1366 N N . SER A 1 178 ? 6.855 -0.042 -13.438 1.00 86.25 178 SER A N 1
ATOM 1367 C CA . SER A 1 178 ? 7.253 0.893 -14.495 1.00 86.25 178 SER A CA 1
ATOM 1368 C C . SER A 1 178 ? 8.565 1.612 -14.167 1.00 86.25 178 SER A C 1
ATOM 1370 O O . SER A 1 178 ? 9.438 1.721 -15.025 1.00 86.25 178 SER A O 1
ATOM 1372 N N . LEU A 1 179 ? 8.767 2.038 -12.914 1.00 89.62 179 LEU A N 1
ATOM 1373 C CA . LEU A 1 179 ? 10.024 2.672 -12.490 1.00 89.62 179 LEU A CA 1
ATOM 1374 C C . LEU A 1 179 ? 11.222 1.716 -12.513 1.00 89.62 179 LEU A C 1
ATOM 1376 O O . LEU A 1 179 ? 12.337 2.131 -12.847 1.00 89.62 179 LEU A O 1
ATOM 1380 N N . LEU A 1 180 ? 11.001 0.447 -12.154 1.00 90.56 180 LEU A N 1
ATOM 1381 C CA . LEU A 1 180 ? 12.022 -0.599 -12.216 1.00 90.56 180 LEU A CA 1
ATOM 1382 C C . LEU A 1 180 ? 12.367 -0.954 -13.666 1.00 90.56 180 LEU A C 1
ATOM 1384 O O . LEU A 1 180 ? 13.545 -1.077 -14.002 1.00 90.56 180 LEU A O 1
ATOM 1388 N N . LEU A 1 181 ? 11.359 -1.086 -14.533 1.00 86.25 181 LEU A N 1
ATOM 1389 C CA . LEU A 1 181 ? 11.540 -1.355 -15.961 1.00 86.25 181 LEU A CA 1
ATOM 1390 C C . LEU A 1 181 ? 12.232 -0.186 -16.675 1.00 86.25 181 LEU A C 1
ATOM 1392 O O . LEU A 1 181 ? 13.131 -0.417 -17.479 1.00 86.25 181 LEU A O 1
ATOM 1396 N N . GLY A 1 182 ? 11.901 1.055 -16.312 1.00 88.25 182 GLY A N 1
ATOM 1397 C CA . GLY A 1 182 ? 12.561 2.263 -16.813 1.00 88.25 182 GLY A CA 1
ATOM 1398 C C . GLY A 1 182 ? 13.993 2.466 -16.300 1.00 88.25 182 GLY A C 1
ATOM 1399 O O . GLY A 1 182 ? 14.662 3.413 -16.710 1.00 88.25 182 GLY A O 1
ATOM 1400 N N . GLY A 1 183 ? 14.483 1.614 -15.389 1.00 90.25 183 GLY A N 1
ATOM 1401 C CA . GLY A 1 183 ? 15.843 1.689 -14.847 1.00 90.25 183 GLY A CA 1
ATOM 1402 C C . GLY A 1 183 ? 16.113 2.923 -13.977 1.00 90.25 183 GLY A C 1
ATOM 1403 O O . GLY A 1 183 ? 17.276 3.241 -13.700 1.00 90.25 183 GLY A O 1
ATOM 1404 N N . ILE A 1 184 ? 15.058 3.618 -13.537 1.00 93.38 184 ILE A N 1
ATOM 1405 C CA . ILE A 1 184 ? 15.160 4.808 -12.682 1.00 93.38 184 ILE A CA 1
ATOM 1406 C C . ILE A 1 184 ? 15.718 4.396 -11.315 1.00 93.38 184 ILE A C 1
ATOM 1408 O O . ILE A 1 184 ? 16.689 4.986 -10.826 1.00 93.38 184 ILE A O 1
ATOM 1412 N N . PHE A 1 185 ? 15.171 3.315 -10.755 1.00 93.81 185 PHE A N 1
ATOM 1413 C CA . PHE A 1 185 ? 15.597 2.737 -9.484 1.00 93.81 185 PHE A CA 1
ATOM 1414 C C . PHE A 1 185 ? 16.079 1.300 -9.656 1.00 93.81 185 PHE A C 1
ATOM 1416 O O . PHE A 1 185 ? 15.574 0.551 -10.490 1.00 93.81 185 PHE A O 1
ATOM 1423 N N . THR A 1 186 ? 17.068 0.906 -8.853 1.00 94.88 186 THR A N 1
ATOM 1424 C CA . THR A 1 186 ? 17.401 -0.513 -8.709 1.00 94.88 186 THR A CA 1
ATOM 1425 C C . THR A 1 186 ? 16.416 -1.172 -7.735 1.00 94.88 186 THR A C 1
ATOM 1427 O O . THR A 1 186 ? 15.876 -0.482 -6.867 1.00 94.88 186 THR A O 1
ATOM 1430 N N . PRO A 1 187 ? 16.198 -2.500 -7.811 1.00 95.12 187 PRO A N 1
ATOM 1431 C CA . PRO A 1 187 ? 15.361 -3.211 -6.843 1.00 95.12 187 PRO A CA 1
ATOM 1432 C C . PRO A 1 187 ? 15.750 -2.945 -5.385 1.00 95.12 187 PRO A C 1
ATOM 1434 O O . PRO A 1 187 ? 14.893 -2.784 -4.524 1.00 95.12 187 PRO A O 1
ATOM 1437 N N . TYR A 1 188 ? 17.055 -2.845 -5.124 1.00 95.44 188 TYR A N 1
ATOM 1438 C CA . TYR A 1 188 ? 17.591 -2.578 -3.795 1.00 95.44 188 TYR A CA 1
ATOM 1439 C C . TYR A 1 188 ? 17.297 -1.151 -3.316 1.00 95.44 188 TYR A C 1
ATOM 1441 O O . TYR A 1 188 ? 16.886 -0.968 -2.171 1.00 95.44 188 TYR A O 1
ATOM 1449 N N . ASP A 1 189 ? 17.463 -0.151 -4.193 1.00 94.94 189 ASP A N 1
ATOM 1450 C CA . ASP A 1 189 ? 17.132 1.244 -3.873 1.00 94.94 189 ASP A CA 1
ATOM 1451 C C . ASP A 1 189 ? 15.636 1.395 -3.558 1.00 94.94 189 ASP A C 1
ATOM 1453 O O . ASP A 1 189 ? 15.275 2.163 -2.669 1.00 94.94 189 ASP A O 1
ATOM 1457 N N . LEU A 1 190 ? 14.775 0.644 -4.258 1.00 93.62 190 LEU A N 1
ATOM 1458 C CA . LEU A 1 190 ? 13.330 0.670 -4.049 1.00 93.62 190 LEU A CA 1
ATOM 1459 C C . LEU A 1 190 ? 12.922 0.031 -2.714 1.00 93.62 190 LEU A C 1
ATOM 1461 O O . LEU A 1 190 ? 12.176 0.654 -1.963 1.00 93.62 190 LEU A O 1
ATOM 1465 N N . CYS A 1 191 ? 13.427 -1.164 -2.387 1.00 95.56 191 CYS A N 1
ATOM 1466 C CA . CYS A 1 191 ? 13.140 -1.821 -1.105 1.00 95.56 191 CYS A CA 1
ATOM 1467 C C . CYS A 1 191 ? 13.626 -0.974 0.079 1.00 95.56 191 CYS A C 1
ATOM 1469 O O . CYS A 1 191 ? 12.844 -0.621 0.957 1.00 95.56 191 CYS A O 1
ATOM 1471 N N . LEU A 1 192 ? 14.891 -0.533 0.070 1.00 96.44 192 LEU A N 1
ATOM 1472 C CA . LEU A 1 192 ? 15.393 0.332 1.141 1.00 96.44 192 LEU A CA 1
ATOM 1473 C C . LEU A 1 192 ? 14.659 1.673 1.207 1.00 96.44 192 LEU A C 1
ATOM 1475 O O . LEU A 1 192 ? 14.369 2.154 2.301 1.00 96.44 192 LEU A O 1
ATOM 1479 N N . GLY A 1 193 ? 14.370 2.281 0.055 1.00 95.00 193 GLY A N 1
ATOM 1480 C CA . GLY A 1 193 ? 13.610 3.523 -0.012 1.00 95.00 193 GLY A CA 1
ATOM 1481 C C . GLY A 1 193 ? 12.220 3.370 0.600 1.00 95.00 193 GLY A C 1
ATOM 1482 O O . GLY A 1 193 ? 11.806 4.231 1.373 1.00 95.00 193 GLY A O 1
ATOM 1483 N N . THR A 1 194 ? 11.551 2.245 0.335 1.00 95.31 194 THR A N 1
ATOM 1484 C CA . THR A 1 194 ? 10.245 1.902 0.917 1.00 95.31 194 THR A CA 1
ATOM 1485 C C . THR A 1 194 ? 10.340 1.721 2.425 1.00 95.31 194 THR A C 1
ATOM 1487 O O . THR A 1 194 ? 9.553 2.309 3.164 1.00 95.31 194 THR A O 1
ATOM 1490 N N . PHE A 1 195 ? 11.349 0.999 2.910 1.00 96.81 195 PHE A N 1
ATOM 1491 C CA . PHE A 1 195 ? 11.583 0.835 4.342 1.00 96.81 195 PHE A CA 1
ATOM 1492 C C . PHE A 1 195 ? 11.788 2.179 5.063 1.00 96.81 195 PHE A C 1
ATOM 1494 O O . PHE A 1 195 ? 11.166 2.439 6.100 1.00 96.81 195 PHE A O 1
ATOM 1501 N N . PHE A 1 196 ? 12.636 3.061 4.520 1.00 97.25 196 PHE A N 1
ATOM 1502 C CA . PHE A 1 196 ? 12.869 4.384 5.103 1.00 97.25 196 PHE A CA 1
ATOM 1503 C C . PHE A 1 196 ? 11.630 5.274 5.021 1.00 97.25 196 PHE A C 1
ATOM 1505 O O . PHE A 1 196 ? 11.306 5.933 6.010 1.00 97.25 196 PHE A O 1
ATOM 1512 N N . ALA A 1 197 ? 10.918 5.259 3.894 1.00 95.31 197 ALA A N 1
ATOM 1513 C CA . ALA A 1 197 ? 9.661 5.978 3.729 1.00 95.31 197 ALA A CA 1
ATOM 1514 C C . ALA A 1 197 ? 8.636 5.528 4.774 1.00 95.31 197 ALA A C 1
ATOM 1516 O O . ALA A 1 197 ? 8.111 6.359 5.510 1.00 95.31 197 ALA A O 1
ATOM 1517 N N . ALA A 1 198 ? 8.446 4.218 4.947 1.00 95.06 198 ALA A N 1
ATOM 1518 C CA . ALA A 1 198 ? 7.539 3.662 5.944 1.00 95.06 198 ALA A CA 1
ATOM 1519 C C . ALA A 1 198 ? 7.917 4.085 7.375 1.00 95.06 198 ALA A C 1
ATOM 1521 O O . ALA A 1 198 ? 7.040 4.408 8.177 1.00 95.06 198 ALA A O 1
ATOM 1522 N N . CYS A 1 199 ? 9.214 4.146 7.700 1.00 95.88 199 CYS A N 1
ATOM 1523 C CA . CYS A 1 199 ? 9.688 4.639 8.996 1.00 95.88 199 CYS A CA 1
ATOM 1524 C C . CYS A 1 199 ? 9.408 6.138 9.193 1.00 95.88 199 CYS A C 1
ATOM 1526 O O . CYS A 1 199 ? 8.957 6.538 10.268 1.00 95.88 199 CYS A O 1
ATOM 1528 N N . ILE A 1 200 ? 9.663 6.964 8.172 1.00 95.31 200 ILE A N 1
ATOM 1529 C CA . ILE A 1 200 ? 9.398 8.410 8.198 1.00 95.31 200 ILE A CA 1
ATOM 1530 C C . ILE A 1 200 ? 7.900 8.653 8.359 1.00 95.31 200 ILE A C 1
ATOM 1532 O O . ILE A 1 200 ? 7.496 9.368 9.272 1.00 95.31 200 ILE A O 1
ATOM 1536 N N . VAL A 1 201 ? 7.080 8.016 7.527 1.00 93.44 201 VAL A N 1
ATOM 1537 C CA . VAL A 1 201 ? 5.620 8.108 7.569 1.00 93.44 201 VAL A CA 1
ATOM 1538 C C . VAL A 1 201 ? 5.093 7.682 8.932 1.00 93.44 201 VAL A C 1
ATOM 1540 O O . VAL A 1 201 ? 4.325 8.421 9.549 1.00 93.44 201 VAL A O 1
ATOM 1543 N N . LEU A 1 202 ? 5.561 6.553 9.469 1.00 92.75 202 LEU A N 1
ATOM 1544 C CA . LEU A 1 202 ? 5.171 6.108 10.803 1.00 92.75 202 LEU A CA 1
ATOM 1545 C C . LEU A 1 202 ? 5.552 7.136 11.877 1.00 92.75 202 LEU A C 1
ATOM 1547 O O . LEU A 1 202 ? 4.739 7.430 12.755 1.00 92.75 202 LEU A O 1
ATOM 1551 N N . ALA A 1 203 ? 6.754 7.714 11.813 1.00 93.50 203 ALA A N 1
ATOM 1552 C CA . ALA A 1 203 ? 7.178 8.766 12.733 1.00 93.50 203 ALA A CA 1
ATOM 1553 C C . ALA A 1 203 ? 6.292 10.016 12.609 1.00 93.50 203 ALA A C 1
ATOM 1555 O O . ALA A 1 203 ? 5.830 10.538 13.623 1.00 93.50 203 ALA A O 1
ATOM 1556 N N . VAL A 1 204 ? 5.980 10.462 11.388 1.00 91.94 204 VAL A N 1
ATOM 1557 C CA . VAL A 1 204 ? 5.103 11.618 11.152 1.00 91.94 204 VAL A CA 1
ATOM 1558 C C . VAL A 1 204 ? 3.697 11.364 11.698 1.00 91.94 204 VAL A C 1
ATOM 1560 O O . VAL A 1 204 ? 3.162 12.192 12.437 1.00 91.94 204 VAL A O 1
ATOM 1563 N N . VAL A 1 205 ? 3.110 10.204 11.406 1.00 90.06 205 VAL A N 1
ATOM 1564 C CA . VAL A 1 205 ? 1.770 9.838 11.885 1.00 90.06 205 VAL A CA 1
ATOM 1565 C C . VAL A 1 205 ? 1.732 9.784 13.407 1.00 90.06 205 VAL A C 1
ATOM 1567 O O . VAL A 1 205 ? 0.850 10.372 14.034 1.00 90.06 205 VAL A O 1
ATOM 1570 N N . THR A 1 206 ? 2.694 9.089 14.015 1.00 88.50 206 THR A N 1
ATOM 1571 C CA . THR A 1 206 ? 2.698 8.839 15.462 1.00 88.50 206 THR A CA 1
ATOM 1572 C C . THR A 1 206 ? 3.047 10.073 16.290 1.00 88.50 206 THR A C 1
ATOM 1574 O O . T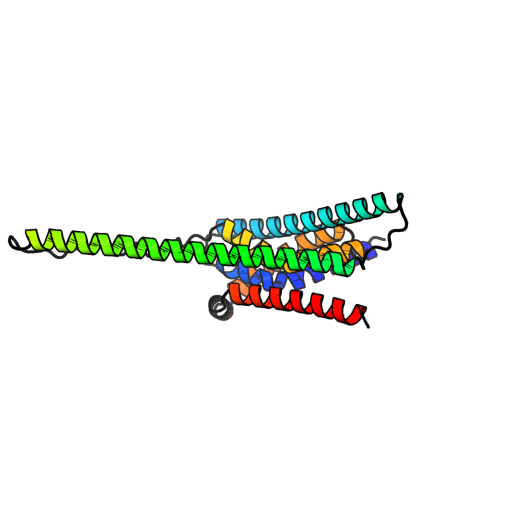HR A 1 206 ? 2.546 10.185 17.412 1.00 88.50 206 THR A O 1
ATOM 1577 N N . LEU A 1 207 ? 3.877 10.984 15.767 1.00 89.69 207 LEU A N 1
ATOM 1578 C CA . LEU A 1 207 ? 4.305 12.196 16.470 1.00 89.69 207 LEU A CA 1
ATOM 1579 C C . LEU A 1 207 ? 3.401 13.403 16.189 1.00 89.69 207 LEU A C 1
ATOM 1581 O O . LEU A 1 207 ? 3.109 14.148 17.123 1.00 89.69 207 LEU A O 1
ATOM 1585 N N . PHE A 1 208 ? 2.943 13.589 14.945 1.00 89.19 208 PHE A N 1
ATOM 1586 C CA . PHE A 1 208 ? 2.199 14.782 14.525 1.00 89.19 208 PHE A CA 1
ATOM 1587 C C . PHE A 1 208 ? 0.707 14.504 14.334 1.00 89.19 208 PHE A C 1
ATOM 1589 O O . PHE A 1 208 ? -0.116 15.086 15.040 1.00 89.19 208 PHE A O 1
ATOM 1596 N N . LEU A 1 209 ? 0.335 13.598 13.421 1.00 85.50 209 LEU A N 1
ATOM 1597 C CA . LEU A 1 209 ? -1.079 13.407 13.055 1.00 85.50 209 LEU A CA 1
ATOM 1598 C C . LEU A 1 209 ? -1.920 12.857 14.210 1.00 85.50 209 LEU A C 1
ATOM 1600 O O . LEU A 1 209 ? -3.068 13.263 14.376 1.00 85.50 209 LEU A O 1
ATOM 1604 N N . ALA A 1 210 ? -1.335 12.020 15.069 1.00 82.00 210 ALA A N 1
ATOM 1605 C CA . ALA A 1 210 ? -1.992 11.523 16.276 1.00 82.00 210 ALA A CA 1
ATOM 1606 C C . ALA A 1 210 ? -2.381 12.638 17.272 1.00 82.00 210 ALA A C 1
ATOM 1608 O O . ALA A 1 210 ? -3.233 12.414 18.135 1.00 82.00 210 ALA A O 1
ATOM 1609 N N . GLN A 1 211 ? -1.788 13.834 17.170 1.00 86.38 211 GLN A N 1
ATOM 1610 C CA . GLN A 1 211 ? -2.149 14.992 17.996 1.00 86.38 211 GLN A CA 1
ATOM 1611 C C . GLN A 1 211 ? -3.265 15.849 17.368 1.00 86.38 211 GLN A C 1
ATOM 1613 O O . GLN A 1 211 ? -3.929 16.618 18.067 1.00 86.38 211 GLN A O 1
ATOM 1618 N N . CYS A 1 212 ? -3.533 15.694 16.068 1.00 86.38 212 CYS A N 1
ATOM 1619 C CA . CYS A 1 212 ? -4.501 16.491 15.318 1.00 86.38 212 CYS A CA 1
ATOM 1620 C C . CYS A 1 212 ? -5.920 15.893 15.372 1.00 86.38 212 CYS A C 1
ATOM 1622 O O . CYS A 1 212 ? -6.425 15.370 14.379 1.00 86.38 212 CYS A O 1
ATOM 1624 N N . LYS A 1 213 ? -6.614 16.053 16.508 1.00 85.25 213 LYS A N 1
ATOM 1625 C CA . LYS A 1 213 ? -8.045 15.696 16.660 1.00 85.25 213 LYS A CA 1
ATOM 1626 C C . LYS A 1 213 ? -8.965 16.148 15.506 1.00 85.25 213 LYS A C 1
ATOM 1628 O O . LYS A 1 213 ? -9.688 15.297 15.001 1.00 85.25 213 LYS A O 1
ATOM 1633 N N . PRO A 1 214 ? -8.944 17.417 15.039 1.00 86.50 214 PRO A N 1
ATOM 1634 C CA . PRO A 1 214 ? -9.883 17.855 14.000 1.00 86.50 214 PRO A CA 1
ATOM 1635 C C . PRO A 1 214 ? -9.673 17.144 12.658 1.00 86.50 214 PRO A C 1
ATOM 1637 O O . PRO A 1 214 ? -10.628 16.955 11.910 1.00 86.50 214 PRO A O 1
ATOM 1640 N N . LEU A 1 215 ? -8.436 16.735 12.354 1.00 80.75 215 LEU A N 1
ATOM 1641 C CA . LEU A 1 215 ? -8.128 15.990 11.135 1.00 80.75 215 LEU A CA 1
ATOM 1642 C C . LEU A 1 215 ? -8.683 14.565 11.220 1.00 80.75 215 LEU A C 1
ATOM 1644 O O . LEU A 1 215 ? -9.256 14.075 10.253 1.00 80.75 215 LEU A O 1
ATOM 1648 N N . LEU A 1 216 ? -8.577 13.938 12.394 1.00 77.81 216 LEU A N 1
ATOM 1649 C CA . LEU A 1 216 ? -9.120 12.607 12.661 1.00 77.81 216 LEU A CA 1
ATOM 1650 C C . LEU A 1 216 ? -10.656 12.602 12.569 1.00 77.81 216 LEU A C 1
ATOM 1652 O O . LEU A 1 216 ? -11.219 11.753 11.882 1.00 77.81 216 LEU A O 1
ATOM 1656 N N . ASP A 1 217 ? -11.319 13.600 13.161 1.00 83.62 217 ASP A N 1
ATOM 1657 C CA . ASP A 1 217 ? -12.781 13.757 13.090 1.00 83.62 217 ASP A CA 1
ATOM 1658 C C . ASP A 1 217 ? -13.276 14.011 11.656 1.00 83.62 217 ASP A C 1
ATOM 1660 O O . ASP A 1 217 ? -14.373 13.591 11.277 1.00 83.62 217 ASP A O 1
ATOM 1664 N N . PHE A 1 218 ? -12.479 14.709 10.841 1.00 83.19 218 PHE A N 1
ATOM 1665 C CA . PHE A 1 218 ? -12.782 14.908 9.427 1.00 83.19 218 PHE A CA 1
ATOM 1666 C C . PHE A 1 218 ? -12.611 13.615 8.625 1.00 83.19 218 PHE A C 1
ATOM 1668 O O . PHE A 1 218 ? -13.477 13.274 7.819 1.00 83.19 218 PHE A O 1
ATOM 1675 N N . LEU A 1 219 ? -11.524 12.881 8.869 1.00 76.31 219 LEU A N 1
ATOM 1676 C CA . LEU A 1 219 ? -11.221 11.637 8.172 1.00 76.31 219 LEU A CA 1
ATOM 1677 C C . LEU A 1 219 ? -12.286 10.563 8.404 1.00 76.31 219 LEU A C 1
ATOM 1679 O O . LEU A 1 219 ? -12.694 9.888 7.461 1.00 76.31 219 LEU A O 1
ATOM 1683 N N . ASP A 1 220 ? -12.777 10.445 9.638 1.00 77.94 220 ASP A N 1
ATOM 1684 C CA . ASP A 1 220 ? -13.774 9.439 10.023 1.00 77.94 220 ASP A CA 1
ATOM 1685 C C . ASP A 1 220 ? -15.124 9.631 9.298 1.00 77.94 220 ASP A C 1
ATOM 1687 O O . ASP A 1 220 ? -15.927 8.706 9.170 1.00 77.94 220 ASP A O 1
ATOM 1691 N N . ARG A 1 221 ? -15.371 10.823 8.734 1.00 82.56 221 ARG A N 1
ATOM 1692 C CA . ARG A 1 221 ? -16.556 11.088 7.904 1.00 82.56 221 ARG A CA 1
ATOM 1693 C C . ARG A 1 221 ? -16.440 10.559 6.478 1.00 82.56 221 ARG A C 1
ATOM 1695 O O . ARG A 1 221 ? -17.472 10.445 5.813 1.00 82.56 221 ARG A O 1
ATOM 1702 N N . ILE A 1 222 ? -15.238 10.267 5.979 1.00 79.38 222 ILE A N 1
ATOM 1703 C CA . ILE A 1 222 ? -15.047 9.916 4.570 1.00 79.38 222 ILE A CA 1
ATOM 1704 C C . ILE A 1 222 ? -15.231 8.403 4.377 1.00 79.38 222 ILE A C 1
ATOM 1706 O O . ILE A 1 222 ? -14.460 7.596 4.899 1.00 79.38 222 ILE A O 1
ATOM 1710 N N . PRO A 1 223 ? -16.233 7.964 3.593 1.00 76.25 223 PRO A N 1
ATOM 1711 C CA . PRO A 1 223 ? -16.404 6.550 3.312 1.00 76.25 223 PRO A CA 1
ATOM 1712 C C . PRO A 1 223 ? -15.261 6.007 2.439 1.00 76.25 223 PRO A C 1
ATOM 1714 O O . PRO A 1 223 ? -15.183 6.338 1.258 1.00 76.25 223 PRO A O 1
ATOM 1717 N N . LEU A 1 224 ? -14.464 5.073 2.974 1.00 66.06 224 LEU A N 1
ATOM 1718 C CA . LEU A 1 224 ? -13.376 4.370 2.260 1.00 66.06 224 LEU A CA 1
ATOM 1719 C C . LEU A 1 224 ? -13.765 3.909 0.843 1.00 66.06 224 LEU A C 1
ATOM 1721 O O . LEU A 1 224 ? -13.004 4.064 -0.104 1.00 66.06 224 LEU A O 1
ATOM 1725 N N . TYR A 1 225 ? -14.970 3.353 0.679 1.00 72.69 225 TYR A N 1
ATOM 1726 C CA . TYR A 1 225 ? -15.423 2.840 -0.619 1.00 72.69 225 TYR A CA 1
ATOM 1727 C C . TYR A 1 225 ? -15.565 3.933 -1.687 1.00 72.69 225 TYR A C 1
ATOM 1729 O O . TYR A 1 225 ? -15.451 3.629 -2.869 1.00 72.69 225 TYR A O 1
ATOM 1737 N N . GLY A 1 226 ? -15.828 5.180 -1.285 1.00 75.06 226 GLY A N 1
ATOM 1738 C CA . GLY A 1 226 ? -15.907 6.314 -2.202 1.00 75.06 226 GLY A CA 1
ATOM 1739 C C . GLY A 1 226 ? -14.538 6.667 -2.773 1.00 75.06 226 GLY A C 1
ATOM 1740 O O . GLY A 1 226 ? -14.422 6.879 -3.977 1.00 75.06 226 GLY A O 1
ATOM 1741 N N . ILE A 1 227 ? -13.498 6.641 -1.933 1.00 73.31 227 ILE A N 1
ATOM 1742 C CA . ILE A 1 227 ? -12.115 6.894 -2.358 1.00 73.31 227 ILE A CA 1
ATOM 1743 C C . ILE A 1 227 ? -11.669 5.810 -3.343 1.00 73.31 227 ILE A C 1
ATOM 1745 O O . ILE A 1 227 ? -11.296 6.125 -4.470 1.00 73.31 227 ILE A O 1
ATOM 1749 N N . VAL A 1 228 ? -11.821 4.533 -2.971 1.00 70.06 228 VAL A N 1
ATOM 1750 C CA . VAL A 1 228 ? -11.422 3.399 -3.826 1.00 70.06 228 VAL A CA 1
ATOM 1751 C C . VAL A 1 228 ? -12.164 3.410 -5.170 1.00 70.06 228 VAL A C 1
ATOM 1753 O O . VAL A 1 228 ? -11.550 3.208 -6.213 1.00 70.06 228 VAL A O 1
ATOM 1756 N N . ALA A 1 229 ? -13.474 3.686 -5.178 1.00 71.94 229 ALA A N 1
ATOM 1757 C CA . ALA A 1 229 ? -14.248 3.766 -6.419 1.00 71.94 229 ALA A CA 1
ATOM 1758 C C . ALA A 1 229 ? -13.802 4.931 -7.316 1.00 71.94 229 ALA A C 1
ATOM 1760 O O . ALA A 1 229 ? -13.750 4.784 -8.538 1.00 71.94 229 ALA A O 1
ATOM 1761 N N . THR A 1 230 ? -13.455 6.073 -6.719 1.00 76.88 230 THR A N 1
ATOM 1762 C CA . THR A 1 230 ? -12.934 7.232 -7.457 1.00 76.88 230 THR A CA 1
ATOM 1763 C C . THR A 1 230 ? -11.594 6.892 -8.106 1.00 76.88 230 THR A C 1
ATOM 1765 O O . THR A 1 230 ? -11.419 7.145 -9.296 1.00 76.88 230 THR A O 1
ATOM 1768 N N . PHE A 1 231 ? -10.693 6.235 -7.369 1.00 71.31 231 PHE A N 1
ATOM 1769 C CA . PHE A 1 231 ? -9.384 5.825 -7.879 1.00 71.31 231 PHE A CA 1
ATOM 1770 C C . PHE A 1 231 ? -9.495 4.812 -9.026 1.00 71.31 231 PHE A C 1
ATOM 1772 O O . PHE A 1 231 ? -8.930 5.018 -10.098 1.00 71.31 231 PHE A O 1
ATOM 1779 N N . ALA A 1 232 ? -10.315 3.770 -8.856 1.00 71.50 232 ALA A N 1
ATOM 1780 C CA . ALA A 1 232 ? -10.577 2.786 -9.907 1.00 71.50 232 ALA A CA 1
ATOM 1781 C C . ALA A 1 232 ? -11.161 3.434 -11.175 1.00 71.50 232 ALA A C 1
ATOM 1783 O O . ALA A 1 232 ? -10.784 3.077 -12.293 1.00 71.50 232 ALA A O 1
ATOM 1784 N N . THR A 1 233 ? -12.050 4.420 -11.012 1.00 78.69 233 THR A N 1
ATOM 1785 C CA . THR A 1 233 ? -12.626 5.170 -12.138 1.00 78.69 233 THR A CA 1
ATOM 1786 C C . THR A 1 233 ? -11.557 5.997 -12.850 1.00 78.69 233 THR A C 1
ATOM 1788 O O . THR A 1 233 ? -11.472 5.938 -14.073 1.00 78.69 233 THR A O 1
ATOM 1791 N N . ALA A 1 234 ? -10.712 6.717 -12.107 1.00 77.56 234 ALA A N 1
ATOM 1792 C CA . ALA A 1 234 ? -9.634 7.526 -12.673 1.00 77.56 234 ALA A CA 1
ATOM 1793 C C . ALA A 1 234 ? -8.628 6.675 -13.467 1.00 77.56 234 ALA A C 1
ATOM 1795 O O . ALA A 1 234 ? -8.324 7.012 -14.609 1.00 77.56 234 ALA A O 1
ATOM 1796 N N . LEU A 1 235 ? -8.190 5.535 -12.916 1.00 72.69 235 LEU A N 1
ATOM 1797 C CA . LEU A 1 235 ? -7.300 4.599 -13.614 1.00 72.69 235 LEU A CA 1
ATOM 1798 C C . LEU A 1 235 ? -7.937 4.037 -14.888 1.00 72.69 235 LEU A C 1
ATOM 1800 O O . LEU A 1 235 ? -7.290 3.968 -15.929 1.00 72.69 235 LEU A O 1
ATOM 1804 N N . THR A 1 236 ? -9.218 3.665 -14.826 1.00 77.75 236 THR A N 1
ATOM 1805 C CA . THR A 1 236 ? -9.939 3.133 -15.994 1.00 77.75 236 THR A CA 1
ATOM 1806 C C . THR A 1 236 ? -10.041 4.178 -17.101 1.00 77.75 236 THR A C 1
ATOM 1808 O O . THR A 1 236 ? -9.839 3.857 -18.268 1.00 77.75 236 THR A O 1
ATOM 1811 N N . LEU A 1 237 ? -10.326 5.433 -16.741 1.00 86.62 237 LEU A N 1
ATOM 1812 C CA . LEU A 1 237 ? -10.366 6.534 -17.699 1.00 86.62 237 LEU A CA 1
ATOM 1813 C C . LEU A 1 237 ? -8.990 6.785 -18.320 1.00 86.62 237 LEU A C 1
ATOM 1815 O O . LEU A 1 237 ? -8.924 6.930 -19.534 1.00 86.62 237 LEU A O 1
ATOM 1819 N N . GLY A 1 238 ? -7.914 6.779 -17.525 1.00 77.56 238 GLY A N 1
ATOM 1820 C CA . GLY A 1 238 ? -6.541 6.916 -18.027 1.00 77.56 238 GLY A CA 1
ATOM 1821 C C . GLY A 1 238 ? -6.207 5.872 -19.093 1.00 77.56 238 GLY A C 1
ATOM 1822 O O . GLY A 1 238 ? -5.832 6.232 -20.203 1.00 77.56 238 GLY A O 1
ATOM 1823 N N . VAL A 1 239 ? -6.486 4.595 -18.811 1.00 75.12 239 VAL A N 1
ATOM 1824 C CA . VAL A 1 239 ? -6.273 3.499 -19.774 1.00 75.12 239 VAL A CA 1
ATOM 1825 C C . VAL A 1 239 ? -7.102 3.685 -21.050 1.00 75.12 239 VAL A C 1
ATOM 1827 O O . VAL A 1 239 ? -6.605 3.440 -22.145 1.00 75.12 239 VAL A O 1
ATOM 1830 N N . ILE A 1 240 ? -8.362 4.125 -20.941 1.00 84.06 240 ILE A N 1
ATOM 1831 C CA . ILE A 1 240 ? -9.207 4.385 -22.119 1.00 84.06 240 ILE A CA 1
ATOM 1832 C C . ILE A 1 240 ? -8.628 5.528 -22.964 1.00 84.06 240 ILE A C 1
ATOM 1834 O O . ILE A 1 240 ? -8.599 5.414 -24.189 1.00 84.06 240 ILE A O 1
ATOM 1838 N N . PHE A 1 241 ? -8.168 6.612 -22.332 1.00 88.44 241 PHE A N 1
ATOM 1839 C CA . PHE A 1 241 ? -7.562 7.742 -23.039 1.00 88.44 241 PHE A CA 1
ATOM 1840 C C . PHE A 1 241 ? -6.274 7.347 -23.764 1.00 88.44 241 PHE A C 1
ATOM 1842 O O . PHE A 1 241 ? -6.127 7.710 -24.930 1.00 88.44 241 PHE A O 1
ATOM 1849 N N . ASP A 1 242 ? -5.399 6.567 -23.124 1.00 77.56 242 ASP A N 1
ATOM 1850 C CA . ASP A 1 242 ? -4.155 6.091 -23.740 1.00 77.56 242 ASP A CA 1
ATOM 1851 C C . ASP A 1 242 ? -4.435 5.239 -24.986 1.00 77.56 242 ASP A C 1
ATOM 1853 O O . ASP A 1 242 ? -3.816 5.439 -26.030 1.00 77.56 242 ASP A O 1
ATOM 1857 N N . VAL A 1 243 ? -5.429 4.343 -24.922 1.00 80.50 243 VAL A N 1
ATOM 1858 C CA . VAL A 1 243 ? -5.846 3.535 -26.081 1.00 80.50 243 VAL A CA 1
ATOM 1859 C C . VAL A 1 243 ? -6.386 4.419 -27.207 1.00 80.50 243 VAL A C 1
ATOM 1861 O O . VAL A 1 243 ? -5.982 4.261 -28.354 1.00 80.50 243 VAL A O 1
ATOM 1864 N N . MET A 1 244 ? -7.259 5.383 -26.894 1.00 88.19 244 MET A N 1
ATOM 1865 C CA . MET A 1 244 ? -7.848 6.261 -27.912 1.00 88.19 244 MET A CA 1
ATOM 1866 C C . MET A 1 244 ? -6.829 7.190 -28.583 1.00 88.19 244 MET A C 1
ATOM 1868 O O . MET A 1 244 ? -7.017 7.539 -29.746 1.00 88.19 244 MET A O 1
ATOM 1872 N N . MET A 1 245 ? -5.784 7.620 -27.869 1.00 85.38 245 MET A N 1
ATOM 1873 C CA . MET A 1 245 ? -4.732 8.470 -28.436 1.00 85.38 245 MET A CA 1
ATOM 1874 C C . MET A 1 245 ? -3.741 7.700 -29.312 1.00 85.38 245 MET A C 1
ATOM 1876 O O . MET A 1 245 ? -3.167 8.303 -30.211 1.00 85.38 245 MET A O 1
ATOM 1880 N N . ASN A 1 246 ? -3.546 6.401 -29.079 1.00 79.50 246 ASN A N 1
ATOM 1881 C CA . ASN A 1 246 ? -2.614 5.589 -29.868 1.00 79.50 246 ASN A CA 1
ATOM 1882 C C . ASN A 1 246 ? -3.196 5.157 -31.234 1.00 79.50 246 ASN A C 1
ATOM 1884 O O . ASN A 1 246 ? -2.450 4.790 -32.139 1.00 79.50 246 ASN A O 1
ATOM 1888 N N . ASP A 1 247 ? -4.523 5.220 -31.393 1.00 76.06 247 ASP A N 1
ATOM 1889 C CA . ASP A 1 247 ? -5.235 4.846 -32.624 1.00 76.06 247 ASP A CA 1
ATOM 1890 C C . ASP A 1 247 ? -5.349 5.991 -33.666 1.00 76.06 247 ASP A C 1
ATOM 1892 O O . ASP A 1 247 ? -5.912 5.775 -34.745 1.00 76.06 247 ASP A O 1
ATOM 1896 N N . GLY A 1 248 ? -4.853 7.202 -33.366 1.00 66.56 248 GLY A N 1
ATOM 1897 C CA . GLY A 1 248 ? -4.953 8.400 -34.224 1.00 66.56 248 GLY A CA 1
ATOM 1898 C C . GLY A 1 248 ? -3.630 8.856 -34.825 1.00 66.56 248 GLY A C 1
ATOM 1899 O O . GLY A 1 248 ? -3.617 9.131 -36.048 1.00 66.56 248 GLY A O 1
#

Sequence (248 aa):
MVALSLAKLAGATVTVTLTTADDAIWLVPYTAPYLPLSTRITHGLLFILTLEVLACGCVAISSLFQWVVASKKTSSEVKWPDEEIILGSIGAGLCWVIAIALFVRKYLKKRRRAAEQGLHLSDRELHRAVTQKVSNQYGSIPSEDDNDENLVSSRPSPWAVISFTTLGALDEVSYFPSLLLGGIFTPYDLCLGTFFAACIVLAVVTLFLAQCKPLLDFLDRIPLYGIVATFATALTLGVIFDVMMNDG

Secondary structure (DSSP, 8-state):
-HHHHHHHHHHHHHHHHHHHHHHHHHHGGGS-TTS-HHHHHHHHHHHHHHHHHHHHHHHHHHHHHHHHHHHHTTT----PPPHHHHHHHHHHHHHHHHHHHHHHHHHHHHHHHHHHHHHHHHHHHHHHHHHHHHTTSSPPPP------TT----S--HHHHHHHHHHHTHHHHHHHHHHHHTTSS-HHHHHHHHHHHHHHHHHHHHHTGGG-HHHHHHHTTS-HHHHHHHHHHHHHHHHHHHHHHHT-

pLDDT: mean 81.17, std 12.58, range [41.75, 97.25]

Radius of gyration: 25.54 Å; chains: 1; bounding box: 82×35×75 Å